Protein AF-A0A8H4PK04-F1 (afdb_monomer)

Organism: NCBI:txid72228

pLDDT: mean 85.7, std 14.87, range [40.44, 98.12]

Structure (mmCIF, N/CA/C/O backbone):
data_AF-A0A8H4PK04-F1
#
_entry.id   AF-A0A8H4PK04-F1
#
loop_
_atom_site.group_PDB
_atom_site.id
_atom_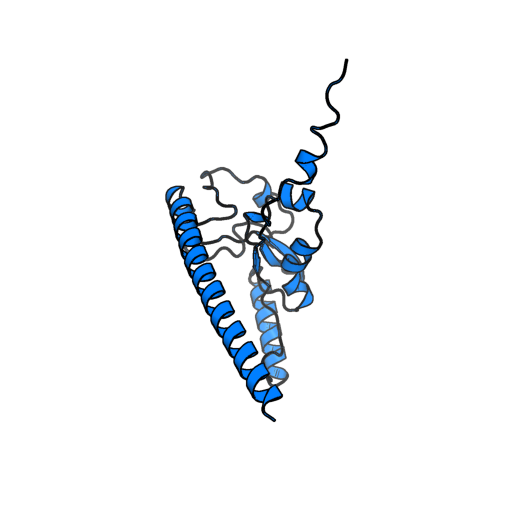site.type_symbol
_atom_site.label_atom_id
_atom_site.label_alt_id
_atom_site.label_comp_id
_atom_site.label_asym_id
_atom_site.label_entity_id
_atom_site.label_seq_id
_atom_site.pdbx_PDB_ins_code
_atom_site.Cartn_x
_atom_site.Cartn_y
_atom_site.Cartn_z
_atom_site.occupancy
_atom_site.B_iso_or_equiv
_atom_site.auth_seq_id
_atom_site.auth_comp_id
_atom_site.auth_asym_id
_atom_site.auth_atom_id
_atom_site.pdbx_PDB_model_num
ATOM 1 N N . MET A 1 1 ? -43.893 35.441 -10.351 1.00 40.44 1 MET A N 1
ATOM 2 C CA . MET A 1 1 ? -42.651 34.765 -10.782 1.00 40.44 1 MET A CA 1
ATOM 3 C C . MET A 1 1 ? -41.818 34.550 -9.532 1.00 40.44 1 MET A C 1
ATOM 5 O O . MET A 1 1 ? -41.325 35.524 -8.994 1.00 40.44 1 MET A O 1
ATOM 9 N N . GLY A 1 2 ? -41.806 33.329 -8.999 1.00 47.75 2 GLY A N 1
ATOM 10 C CA . GLY A 1 2 ? -41.143 32.973 -7.740 1.00 47.75 2 GLY A CA 1
ATOM 11 C C . GLY A 1 2 ? -40.778 31.490 -7.767 1.00 47.75 2 GLY A C 1
ATOM 12 O O . GLY A 1 2 ? -41.569 30.653 -7.345 1.00 47.75 2 GLY A O 1
ATOM 13 N N . ARG A 1 3 ? -39.633 31.213 -8.384 1.00 47.78 3 ARG A N 1
ATOM 14 C CA . ARG A 1 3 ? -38.883 29.957 -8.584 1.00 47.78 3 ARG A CA 1
ATOM 15 C C . ARG A 1 3 ? -37.433 30.447 -8.738 1.00 47.78 3 ARG A C 1
ATOM 17 O O . ARG A 1 3 ? -37.269 31.446 -9.429 1.00 47.78 3 ARG A O 1
ATOM 24 N N . ASP A 1 4 ? -36.366 29.935 -8.141 1.00 50.00 4 ASP A N 1
ATOM 25 C CA . ASP A 1 4 ? -36.059 28.643 -7.526 1.00 50.00 4 ASP A CA 1
ATOM 26 C C . ASP A 1 4 ? -34.832 28.840 -6.601 1.00 50.00 4 ASP A C 1
ATOM 28 O O . ASP A 1 4 ? -33.762 28.302 -6.848 1.00 50.00 4 ASP A O 1
ATOM 32 N N . ASP A 1 5 ? -34.933 29.643 -5.537 1.00 54.12 5 ASP A N 1
ATOM 33 C CA . ASP A 1 5 ? -33.772 29.867 -4.644 1.00 54.12 5 ASP A CA 1
ATOM 34 C C . ASP A 1 5 ? -33.642 28.799 -3.536 1.00 54.12 5 ASP A C 1
ATOM 36 O O . ASP A 1 5 ? -32.757 28.885 -2.690 1.00 54.12 5 ASP A O 1
ATOM 40 N N . ARG A 1 6 ? -34.527 27.789 -3.509 1.00 51.34 6 ARG A N 1
ATOM 41 C CA . ARG A 1 6 ? -34.539 26.729 -2.479 1.00 51.34 6 ARG A CA 1
ATOM 42 C C . ARG A 1 6 ? -33.776 25.459 -2.855 1.00 51.34 6 ARG A C 1
ATOM 44 O O . ARG A 1 6 ? -33.436 24.702 -1.957 1.00 51.34 6 ARG A O 1
ATOM 51 N N . ASP A 1 7 ? -33.454 25.254 -4.130 1.00 51.91 7 ASP A N 1
ATOM 52 C CA . ASP A 1 7 ? -32.790 24.019 -4.574 1.00 51.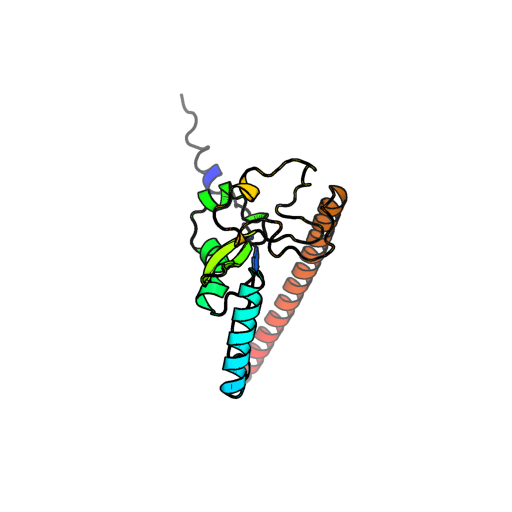91 7 ASP A CA 1
ATOM 53 C C . ASP A 1 7 ? -31.260 24.047 -4.355 1.00 51.91 7 ASP A C 1
ATOM 55 O O . ASP A 1 7 ? -30.610 23.004 -4.376 1.00 51.91 7 ASP A O 1
ATOM 59 N N . GLY A 1 8 ? -30.668 25.223 -4.105 1.00 50.25 8 GLY A N 1
ATOM 60 C CA . GLY A 1 8 ? -29.213 25.387 -3.952 1.00 50.25 8 GLY A CA 1
ATOM 61 C C . GLY A 1 8 ? -28.641 25.031 -2.571 1.00 50.25 8 GLY A C 1
ATOM 62 O O . GLY A 1 8 ? -27.440 24.771 -2.460 1.00 50.25 8 GLY A O 1
ATOM 63 N N . ASP A 1 9 ? -29.472 25.003 -1.526 1.00 50.91 9 ASP A N 1
ATOM 64 C CA . ASP A 1 9 ? -29.036 24.677 -0.157 1.00 50.91 9 ASP A CA 1
ATOM 65 C C . ASP A 1 9 ? -29.120 23.169 0.147 1.00 50.91 9 ASP A C 1
ATOM 67 O O . ASP A 1 9 ? -28.304 22.650 0.913 1.00 50.91 9 ASP A O 1
ATOM 71 N N . ASP A 1 10 ? -30.020 22.437 -0.521 1.00 53.47 10 ASP A N 1
ATOM 72 C CA . ASP A 1 10 ? -30.170 20.983 -0.360 1.00 53.47 10 ASP A CA 1
ATOM 73 C C . ASP A 1 10 ? -29.004 20.191 -0.981 1.00 53.47 10 ASP A C 1
ATOM 75 O O . ASP A 1 10 ? -28.676 19.091 -0.529 1.00 53.47 10 ASP A O 1
ATOM 79 N N . GLU A 1 11 ? -28.328 20.741 -1.995 1.00 56.38 11 GLU A N 1
ATOM 80 C CA . GLU A 1 11 ? -27.188 20.081 -2.642 1.00 56.38 11 GLU A CA 1
ATOM 81 C C . GLU A 1 11 ? -25.909 20.150 -1.788 1.00 56.38 11 GLU A C 1
ATOM 83 O O . GLU A 1 11 ? -25.117 19.205 -1.771 1.00 56.38 11 GLU A O 1
ATOM 88 N N . LYS A 1 12 ? -25.743 21.221 -0.998 1.00 57.47 12 LYS A N 1
ATOM 89 C CA . LYS A 1 12 ? -24.593 21.407 -0.093 1.00 57.47 12 LYS A CA 1
ATOM 90 C C . LYS A 1 12 ? -24.659 20.548 1.170 1.00 57.47 12 LYS A C 1
ATOM 92 O O . LYS A 1 12 ? -23.624 20.332 1.794 1.00 57.47 12 LYS A O 1
ATOM 97 N N . ASN A 1 13 ? -25.843 20.052 1.535 1.00 58.69 13 ASN A N 1
ATOM 98 C CA . ASN A 1 13 ? -26.060 19.235 2.733 1.00 58.69 13 ASN A CA 1
ATOM 99 C C . ASN A 1 13 ? -26.245 17.737 2.424 1.00 58.69 13 ASN A C 1
ATOM 101 O O . ASN A 1 13 ? -26.680 16.958 3.274 1.00 58.69 13 ASN A O 1
ATOM 105 N N . ARG A 1 14 ? -25.919 17.299 1.200 1.00 70.75 14 ARG A N 1
ATOM 106 C CA . ARG A 1 14 ? -25.827 15.868 0.901 1.00 70.75 14 ARG A CA 1
ATOM 107 C C . ARG A 1 14 ? -24.595 15.305 1.592 1.00 70.75 14 ARG A C 1
ATOM 109 O O . ARG A 1 14 ? -23.469 15.666 1.257 1.00 70.75 14 ARG A O 1
ATOM 116 N N . VAL A 1 15 ? -24.824 14.396 2.538 1.00 75.81 15 VAL A N 1
ATOM 117 C CA . VAL A 1 15 ? -23.770 13.594 3.165 1.00 75.81 15 VAL A CA 1
ATOM 118 C C . VAL A 1 15 ? -23.037 12.844 2.054 1.00 75.81 15 VAL A C 1
ATOM 120 O O . VAL A 1 15 ? -23.565 11.891 1.481 1.00 75.81 15 VAL A O 1
ATOM 123 N N . GLN A 1 16 ? -21.841 13.312 1.701 1.00 76.88 16 GLN A N 1
ATOM 124 C CA . GLN A 1 16 ? -21.000 12.615 0.739 1.00 76.88 16 GLN A CA 1
ATOM 125 C C . GLN A 1 16 ? -20.384 11.401 1.434 1.00 76.88 16 GLN A C 1
ATOM 127 O O . GLN A 1 16 ? -19.828 11.550 2.526 1.00 76.88 16 GLN A O 1
ATOM 132 N N . PRO A 1 17 ? -20.475 10.200 0.838 1.00 80.25 17 PRO A N 1
ATOM 133 C CA . PRO A 1 17 ? -19.832 9.035 1.415 1.00 80.25 17 PRO A CA 1
ATOM 134 C C . PRO A 1 17 ? -18.314 9.263 1.483 1.00 80.25 17 PRO A C 1
ATOM 136 O O . PRO A 1 17 ? -17.741 9.860 0.562 1.00 80.25 17 PRO A O 1
ATOM 139 N N . PRO A 1 18 ? -17.644 8.797 2.551 1.00 86.38 18 PRO A N 1
ATOM 140 C CA . PRO A 1 18 ? -16.203 8.942 2.672 1.00 86.38 18 PRO A CA 1
ATOM 141 C C . PRO A 1 18 ? -15.503 8.197 1.533 1.00 86.38 18 PRO A C 1
ATOM 143 O O . PRO A 1 18 ? -15.840 7.056 1.208 1.00 86.38 18 PRO A O 1
ATOM 146 N N . ARG A 1 19 ? -14.502 8.840 0.929 1.00 89.19 19 ARG A N 1
ATOM 147 C CA . ARG A 1 19 ? -13.633 8.201 -0.062 1.00 89.19 19 ARG A CA 1
ATOM 148 C C . ARG A 1 19 ? -12.471 7.531 0.652 1.00 89.19 19 ARG A C 1
ATOM 150 O O . ARG A 1 19 ? -11.741 8.178 1.398 1.00 89.19 19 ARG A O 1
ATOM 157 N N . VAL A 1 20 ? -12.303 6.238 0.404 1.00 91.31 20 VAL A N 1
ATOM 158 C CA . VAL A 1 20 ? -11.194 5.448 0.941 1.00 91.31 20 VAL A CA 1
ATOM 159 C C . VAL A 1 20 ? -10.139 5.294 -0.146 1.00 91.31 20 VAL A C 1
ATOM 161 O O . VAL A 1 20 ? -10.449 4.904 -1.271 1.00 91.31 20 VAL A O 1
ATOM 164 N N . TYR A 1 21 ? -8.890 5.594 0.195 1.00 95.69 21 TYR A N 1
ATOM 165 C CA . TYR A 1 21 ? -7.744 5.427 -0.692 1.00 95.69 21 TYR A CA 1
ATOM 166 C C . TYR A 1 21 ? -6.776 4.406 -0.101 1.00 95.69 21 TYR A C 1
ATOM 168 O O . TYR A 1 21 ? -6.535 4.394 1.106 1.00 95.69 21 TYR A O 1
ATOM 176 N N . LEU A 1 22 ? -6.199 3.560 -0.956 1.00 95.81 22 LEU A N 1
ATOM 177 C CA . LEU A 1 22 ? -5.288 2.500 -0.539 1.00 95.81 22 LEU A CA 1
ATOM 178 C C . LEU A 1 22 ? -3.878 2.765 -1.064 1.00 95.81 22 LEU A C 1
ATOM 180 O O . LEU A 1 22 ? -3.655 2.874 -2.271 1.00 95.81 22 LEU A O 1
ATOM 184 N N . SER A 1 23 ? -2.905 2.789 -0.155 1.00 96.69 23 SER A N 1
ATOM 185 C CA . SER A 1 23 ? -1.487 2.791 -0.509 1.00 96.69 23 SER A CA 1
ATOM 186 C C . SER A 1 23 ? -0.693 1.760 0.277 1.00 96.69 23 SER A C 1
ATOM 188 O O . SER A 1 23 ? -1.138 1.258 1.308 1.00 96.69 23 SER A O 1
ATOM 190 N N . HIS A 1 24 ? 0.496 1.438 -0.226 1.00 96.25 24 HIS A N 1
ATOM 191 C CA . HIS A 1 24 ? 1.495 0.680 0.508 1.00 96.25 24 HIS A CA 1
ATOM 192 C C . HIS A 1 24 ? 2.862 1.379 0.445 1.00 96.25 24 HIS A C 1
ATOM 194 O O . HIS A 1 24 ? 3.189 2.011 -0.570 1.00 96.25 24 HIS A O 1
ATOM 200 N N . PRO A 1 25 ? 3.660 1.284 1.523 1.00 96.06 25 PRO A N 1
ATOM 201 C CA . PRO A 1 25 ? 4.984 1.876 1.559 1.00 96.06 25 PRO A CA 1
ATOM 202 C C . PRO A 1 25 ? 5.968 1.086 0.692 1.00 96.06 25 PRO A C 1
ATOM 204 O O . PRO A 1 25 ? 5.770 -0.094 0.401 1.00 96.06 25 PRO A O 1
ATOM 207 N N . GLY A 1 26 ? 7.064 1.744 0.328 1.00 94.19 26 GLY A N 1
ATOM 208 C CA . GLY A 1 26 ? 8.224 1.075 -0.251 1.00 94.19 26 GLY A CA 1
ATOM 209 C C . GLY A 1 26 ? 8.998 0.287 0.808 1.00 94.19 26 GLY A C 1
ATOM 210 O O . GLY A 1 26 ? 8.866 0.528 2.009 1.00 94.19 26 GLY A O 1
ATOM 211 N N . ILE A 1 27 ? 9.836 -0.646 0.363 1.00 93.81 27 ILE A N 1
ATOM 212 C CA . ILE A 1 27 ? 10.766 -1.376 1.226 1.00 93.81 27 ILE A CA 1
ATOM 213 C C . ILE A 1 27 ? 11.940 -0.453 1.556 1.00 93.81 27 ILE A C 1
ATOM 215 O O . ILE A 1 27 ? 12.678 -0.011 0.665 1.00 93.81 27 ILE A O 1
ATOM 219 N N . VAL A 1 28 ? 12.106 -0.179 2.849 1.00 92.38 28 VAL A N 1
ATOM 220 C CA . VAL A 1 28 ? 13.091 0.766 3.382 1.00 92.38 28 VAL A CA 1
ATOM 221 C C . VAL A 1 28 ? 14.037 0.095 4.368 1.00 92.38 28 VAL A C 1
ATOM 223 O O . VAL A 1 28 ? 13.693 -0.889 5.031 1.00 92.38 28 VAL A O 1
ATOM 226 N N . ALA A 1 29 ? 15.230 0.664 4.486 1.00 89.75 29 ALA A N 1
ATOM 227 C CA . ALA A 1 29 ? 16.122 0.421 5.598 1.00 89.75 29 ALA A CA 1
ATOM 228 C C . ALA A 1 29 ? 15.590 1.162 6.828 1.00 89.75 29 ALA A C 1
ATOM 230 O O . ALA A 1 29 ? 1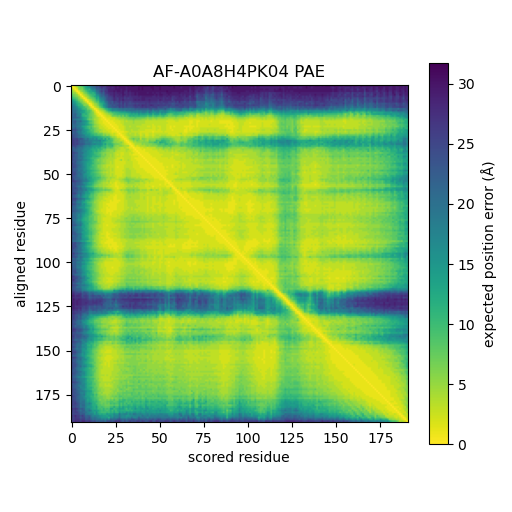5.555 2.390 6.857 1.00 89.75 29 ALA A O 1
ATOM 231 N N . SER A 1 30 ? 15.128 0.418 7.834 1.00 85.62 30 SER A N 1
ATOM 232 C CA . SER A 1 30 ? 14.662 0.978 9.103 1.00 85.62 30 SER A CA 1
ATOM 233 C C . SER A 1 30 ? 15.360 0.307 10.279 1.00 85.62 30 SER A C 1
ATOM 235 O O . SER A 1 30 ? 15.778 -0.848 10.211 1.00 85.62 30 SER A O 1
ATOM 237 N N . THR A 1 31 ? 15.483 1.046 11.375 1.00 81.75 31 THR A N 1
ATOM 238 C CA . THR A 1 31 ? 16.093 0.589 12.629 1.00 81.75 31 THR A CA 1
ATOM 239 C C . THR A 1 31 ? 15.056 0.011 13.595 1.00 81.75 31 THR A C 1
ATOM 2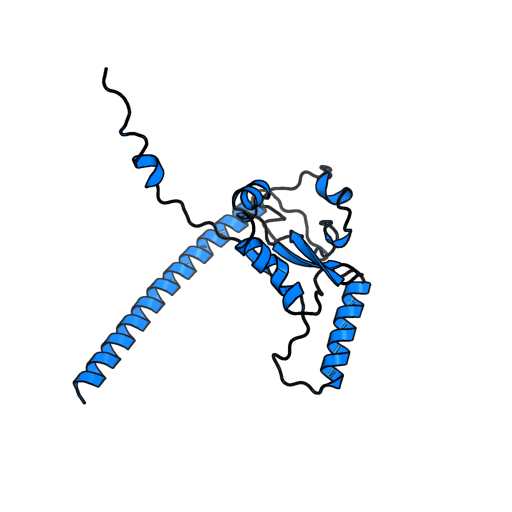41 O O . THR A 1 31 ? 15.255 0.061 14.807 1.00 81.75 31 THR A O 1
ATOM 244 N N . LEU A 1 32 ? 13.942 -0.535 13.077 1.00 80.75 32 LEU A N 1
ATOM 245 C CA . LEU A 1 32 ? 12.849 -1.086 13.894 1.00 80.75 32 LEU A CA 1
ATOM 246 C C . LEU A 1 32 ? 13.356 -2.119 14.913 1.00 80.75 32 LEU A C 1
ATOM 248 O O . LEU A 1 32 ? 12.839 -2.199 16.023 1.00 80.75 32 LEU A O 1
ATOM 252 N N . PHE A 1 33 ? 14.405 -2.859 14.545 1.00 77.19 33 PHE A N 1
ATOM 253 C CA . PHE A 1 33 ? 15.164 -3.697 15.461 1.00 77.19 33 PHE A CA 1
ATOM 254 C C . PHE A 1 33 ? 16.603 -3.189 15.593 1.00 77.19 33 PHE A C 1
ATOM 256 O O . PHE A 1 33 ? 17.216 -2.820 14.585 1.00 77.19 33 PHE A O 1
ATOM 263 N N . PRO A 1 34 ? 17.174 -3.198 16.812 1.00 82.31 34 PRO A N 1
ATOM 264 C CA . PRO A 1 34 ? 18.566 -2.838 17.013 1.00 82.31 34 PRO A CA 1
ATOM 265 C C . PRO A 1 34 ? 19.457 -3.905 16.369 1.00 82.31 34 PRO A C 1
ATOM 267 O O . PRO A 1 34 ? 19.573 -5.026 16.862 1.00 82.31 34 PRO A O 1
ATOM 270 N N . VAL A 1 35 ? 20.088 -3.551 15.253 1.00 87.25 35 VAL A N 1
ATOM 271 C CA . VAL A 1 35 ? 21.053 -4.398 14.547 1.00 87.25 35 VAL A CA 1
ATOM 272 C C . VAL A 1 35 ? 22.445 -3.763 14.601 1.00 87.25 35 VAL A C 1
ATOM 274 O O . VAL A 1 35 ? 22.561 -2.536 14.557 1.00 87.25 35 VAL A O 1
ATOM 277 N N . PRO A 1 36 ? 23.524 -4.562 14.684 1.00 91.19 36 PRO A N 1
ATOM 278 C CA . PRO A 1 36 ? 24.880 -4.067 14.488 1.00 91.19 36 PRO A CA 1
ATOM 279 C C . PRO A 1 36 ? 25.010 -3.230 13.209 1.00 91.19 36 PRO A C 1
ATOM 281 O O . PRO A 1 36 ? 24.458 -3.583 12.165 1.00 91.19 36 PRO A O 1
ATOM 284 N N . TRP A 1 37 ? 25.791 -2.150 13.273 1.00 90.56 37 TRP A N 1
ATOM 285 C CA . TRP A 1 37 ? 25.899 -1.159 12.194 1.00 90.56 37 TRP A CA 1
ATOM 286 C C . TRP A 1 37 ? 26.275 -1.762 10.826 1.00 90.56 37 TRP A C 1
ATOM 288 O O . TRP A 1 37 ? 25.804 -1.293 9.793 1.00 90.56 37 TRP A O 1
ATOM 298 N N . PHE A 1 38 ? 27.086 -2.824 10.800 1.00 92.62 38 PHE A N 1
ATOM 299 C CA . PHE A 1 38 ? 27.513 -3.469 9.556 1.00 92.62 38 PHE A CA 1
ATOM 300 C C . PHE A 1 38 ? 26.388 -4.275 8.888 1.00 92.62 38 PHE A C 1
ATOM 302 O O . PHE A 1 38 ? 26.343 -4.353 7.663 1.00 92.62 38 PHE A O 1
ATOM 309 N N . LEU A 1 39 ? 25.461 -4.847 9.669 1.00 91.00 39 LEU A N 1
ATOM 310 C CA . LEU A 1 39 ? 24.281 -5.528 9.126 1.00 91.00 39 LEU A CA 1
ATOM 311 C C . LEU A 1 39 ? 23.300 -4.524 8.530 1.00 91.00 39 LEU A C 1
ATOM 313 O O . LEU A 1 39 ? 22.693 -4.810 7.504 1.00 91.00 39 LEU A O 1
ATOM 317 N N . PHE A 1 40 ? 23.192 -3.338 9.132 1.00 90.12 40 PHE A N 1
ATOM 318 C CA . PHE A 1 40 ? 22.402 -2.248 8.570 1.00 90.12 40 PHE A CA 1
ATOM 319 C C . PHE A 1 40 ? 22.946 -1.815 7.200 1.00 90.12 40 PHE A C 1
ATOM 321 O O . PHE A 1 40 ? 22.197 -1.756 6.228 1.00 90.12 40 PHE A O 1
ATOM 328 N N . TRP A 1 41 ? 24.266 -1.640 7.087 1.00 90.88 41 TRP A N 1
ATOM 329 C CA . TRP A 1 41 ? 24.931 -1.378 5.805 1.00 90.88 41 TRP A CA 1
ATOM 330 C C . TRP A 1 41 ? 24.729 -2.503 4.784 1.00 90.88 41 TRP A C 1
ATOM 332 O O . TRP A 1 41 ? 24.426 -2.241 3.621 1.00 90.88 41 TRP A O 1
ATOM 342 N N . ALA A 1 42 ? 24.875 -3.764 5.200 1.00 92.62 42 ALA A N 1
ATOM 343 C CA . ALA A 1 42 ? 24.640 -4.908 4.323 1.00 92.62 42 ALA A CA 1
ATOM 344 C C . ALA A 1 42 ? 23.186 -4.956 3.821 1.00 92.62 42 ALA A C 1
ATOM 346 O O . ALA A 1 42 ? 22.948 -5.255 2.651 1.00 92.62 42 ALA A O 1
ATOM 347 N N . TYR A 1 43 ? 22.224 -4.616 4.682 1.00 91.25 43 TYR A N 1
ATOM 348 C CA . TYR A 1 43 ? 20.815 -4.524 4.322 1.00 91.25 43 TYR A CA 1
ATOM 349 C C . TYR A 1 43 ? 20.562 -3.401 3.310 1.00 91.25 43 TYR A C 1
ATOM 351 O O . TYR A 1 43 ? 19.974 -3.662 2.262 1.00 91.25 43 TYR A O 1
ATOM 359 N N . GLU A 1 44 ? 21.077 -2.190 3.539 1.00 91.75 44 GLU A N 1
ATOM 360 C CA . GLU A 1 44 ? 20.976 -1.089 2.569 1.00 91.75 44 GLU A CA 1
ATOM 361 C C . GLU A 1 44 ? 21.559 -1.461 1.200 1.00 91.75 44 GLU A C 1
ATOM 363 O O . GLU A 1 44 ? 20.943 -1.197 0.161 1.00 91.75 44 GLU A O 1
ATOM 368 N N . LEU A 1 45 ? 22.717 -2.129 1.184 1.00 92.94 45 LEU A N 1
ATOM 369 C CA . LEU A 1 45 ? 23.330 -2.631 -0.045 1.00 92.94 45 LEU A CA 1
ATOM 370 C C . LEU A 1 45 ? 22.449 -3.680 -0.737 1.00 92.94 45 LEU A C 1
ATOM 372 O O . LEU A 1 45 ? 22.293 -3.623 -1.957 1.00 92.94 45 LEU A O 1
ATOM 376 N N . ALA A 1 46 ? 21.831 -4.597 0.011 1.00 93.75 46 ALA A N 1
ATOM 377 C CA . ALA A 1 46 ? 20.911 -5.592 -0.540 1.00 93.75 46 ALA A CA 1
ATOM 378 C C . ALA A 1 46 ? 19.662 -4.942 -1.163 1.00 93.75 46 ALA A C 1
ATOM 380 O O . ALA A 1 46 ? 19.239 -5.333 -2.258 1.00 93.75 46 ALA A O 1
ATOM 381 N N . LEU A 1 47 ? 19.102 -3.910 -0.521 1.00 92.62 47 LEU A N 1
ATOM 382 C CA . LEU A 1 47 ? 17.986 -3.139 -1.077 1.00 92.62 47 LEU A CA 1
ATOM 383 C C . LEU A 1 47 ? 18.406 -2.407 -2.362 1.00 92.62 47 LEU A C 1
ATOM 385 O O . LEU A 1 47 ? 17.696 -2.449 -3.371 1.00 92.62 47 LEU A O 1
ATOM 389 N N . ALA A 1 48 ? 19.582 -1.771 -2.359 1.00 92.12 48 ALA A N 1
ATOM 390 C CA . ALA A 1 48 ? 20.117 -1.084 -3.530 1.00 92.12 48 ALA A CA 1
ATOM 391 C C . ALA A 1 48 ? 20.364 -2.047 -4.702 1.00 92.12 48 ALA A C 1
ATOM 393 O O . ALA A 1 48 ? 20.016 -1.725 -5.841 1.00 92.12 48 ALA A O 1
ATOM 394 N N . PHE A 1 49 ? 20.901 -3.235 -4.419 1.00 94.00 49 PHE A N 1
ATOM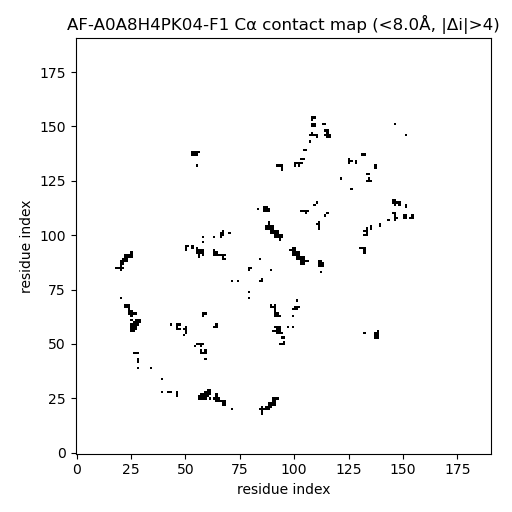 395 C CA . PHE A 1 49 ? 21.129 -4.279 -5.411 1.00 94.00 49 PHE A CA 1
ATOM 396 C C . PHE A 1 49 ? 19.814 -4.801 -6.000 1.00 94.00 49 PHE A C 1
ATOM 398 O O . PHE A 1 49 ? 19.671 -4.874 -7.219 1.00 94.00 49 PHE A O 1
ATOM 405 N N . SER A 1 50 ? 18.812 -5.062 -5.158 1.00 92.81 50 SER A N 1
ATOM 406 C CA . SER A 1 50 ? 17.477 -5.498 -5.593 1.00 92.81 50 SER A CA 1
ATOM 407 C C . SER A 1 50 ? 16.817 -4.484 -6.534 1.00 92.81 50 SER A C 1
ATOM 409 O O . SER A 1 50 ? 16.227 -4.852 -7.553 1.00 92.81 50 SER A O 1
ATOM 411 N N . ARG A 1 51 ? 16.980 -3.187 -6.254 1.00 92.31 51 ARG A N 1
ATOM 412 C CA . ARG A 1 51 ? 16.522 -2.104 -7.136 1.00 92.31 51 ARG A CA 1
ATOM 413 C C . ARG A 1 51 ? 17.274 -2.079 -8.468 1.00 92.31 51 ARG A C 1
ATOM 415 O O . ARG A 1 51 ? 16.662 -1.906 -9.521 1.00 92.31 51 ARG A O 1
ATOM 422 N N . TRP A 1 52 ? 18.590 -2.296 -8.466 1.00 89.62 52 TRP A N 1
ATOM 423 C CA . TRP A 1 52 ? 19.371 -2.402 -9.706 1.00 89.62 52 TRP A CA 1
ATOM 424 C C . TRP A 1 52 ? 18.989 -3.620 -10.549 1.00 89.62 52 TRP A C 1
ATOM 426 O O . TRP A 1 52 ? 18.958 -3.517 -11.776 1.00 89.62 52 TRP A O 1
ATOM 436 N N . LEU A 1 53 ? 18.580 -4.723 -9.924 1.00 90.75 53 LEU A N 1
ATOM 437 C CA . LEU A 1 53 ? 17.997 -5.876 -10.616 1.00 90.75 53 LEU A CA 1
ATOM 438 C C . LEU A 1 53 ? 16.585 -5.619 -11.170 1.00 90.75 53 LEU A C 1
ATOM 440 O O . LEU A 1 53 ? 16.031 -6.475 -11.851 1.00 90.75 53 LEU A O 1
ATOM 444 N N . GLY A 1 54 ? 16.035 -4.418 -10.970 1.00 85.19 54 GLY A N 1
ATOM 445 C CA . GLY A 1 54 ? 14.777 -3.981 -11.573 1.00 85.19 54 GLY A CA 1
ATOM 446 C C . GLY A 1 54 ? 13.579 -4.040 -10.632 1.00 85.19 54 GLY A C 1
ATOM 447 O O . GLY A 1 54 ? 12.458 -3.835 -11.089 1.00 85.19 54 GLY A O 1
ATOM 448 N N . SER A 1 55 ? 13.782 -4.291 -9.334 1.00 90.19 55 SER A N 1
ATOM 449 C CA . SER A 1 55 ? 12.682 -4.215 -8.376 1.00 90.19 55 SER A CA 1
ATOM 450 C C . SER A 1 55 ? 12.265 -2.757 -8.136 1.00 90.19 55 SER A C 1
ATOM 452 O O . SER A 1 55 ? 13.079 -1.974 -7.642 1.00 90.19 55 SER A O 1
ATOM 454 N N . PRO A 1 56 ? 11.007 -2.376 -8.420 1.00 93.00 56 PRO A N 1
ATOM 455 C CA . PRO A 1 56 ? 10.545 -1.004 -8.226 1.00 93.00 56 PRO A CA 1
ATOM 456 C C . PRO A 1 56 ? 10.247 -0.685 -6.756 1.00 93.00 56 PRO A C 1
ATOM 458 O O . PRO A 1 56 ? 10.204 0.479 -6.389 1.00 93.00 56 PRO A O 1
ATOM 461 N N . TRP A 1 57 ? 10.042 -1.690 -5.903 1.00 94.88 57 TRP A N 1
ATOM 462 C CA . TRP A 1 57 ? 9.512 -1.507 -4.544 1.00 94.88 57 TRP A CA 1
ATOM 463 C C . TRP A 1 57 ? 10.572 -1.112 -3.506 1.00 94.88 57 TRP A C 1
ATOM 465 O O . TRP A 1 57 ? 10.234 -0.741 -2.389 1.00 94.88 57 TRP A O 1
ATOM 475 N N . HIS A 1 58 ? 11.858 -1.187 -3.854 1.00 94.38 58 HIS A N 1
ATOM 476 C CA . HIS A 1 58 ? 12.978 -0.976 -2.933 1.00 94.38 58 HIS A CA 1
ATOM 477 C C . HIS A 1 58 ? 13.390 0.500 -2.874 1.00 94.38 58 HIS A C 1
ATOM 479 O O . HIS A 1 58 ? 14.355 0.906 -3.516 1.00 94.38 58 HIS A O 1
ATOM 485 N N . THR A 1 59 ? 12.665 1.322 -2.114 1.00 91.44 59 THR A N 1
ATOM 486 C CA . THR A 1 59 ? 12.893 2.778 -2.033 1.00 91.44 59 THR A CA 1
ATOM 487 C C . THR A 1 59 ? 14.081 3.177 -1.159 1.00 91.44 59 THR A C 1
ATOM 489 O O . THR A 1 59 ? 14.545 4.305 -1.275 1.00 91.44 59 THR A O 1
ATOM 492 N N . VAL A 1 60 ? 14.610 2.249 -0.351 1.00 86.31 60 VAL A N 1
ATOM 493 C CA . VAL A 1 60 ? 15.783 2.400 0.535 1.00 86.31 60 VAL A CA 1
ATOM 494 C C . VAL A 1 60 ? 15.533 3.287 1.754 1.00 86.31 60 VAL A C 1
ATOM 496 O O . VAL A 1 60 ? 15.837 2.852 2.856 1.00 86.31 60 VAL A O 1
ATOM 499 N N . ASP A 1 61 ? 14.943 4.470 1.609 1.00 89.81 61 ASP A N 1
ATOM 500 C CA . ASP A 1 61 ? 14.728 5.404 2.720 1.00 89.81 61 ASP A CA 1
ATOM 501 C C . ASP A 1 61 ? 13.241 5.673 3.008 1.00 89.81 61 ASP A C 1
ATOM 503 O O . ASP A 1 61 ? 12.379 5.532 2.135 1.00 89.81 61 ASP A O 1
ATOM 507 N N . GLY A 1 62 ? 12.944 6.069 4.251 1.00 91.62 62 GLY A N 1
ATOM 508 C CA . GLY A 1 62 ? 11.580 6.320 4.730 1.00 91.62 62 GLY A CA 1
ATOM 509 C C . GLY A 1 62 ? 10.852 7.450 3.997 1.00 91.62 62 GLY A C 1
ATOM 510 O O . GLY A 1 62 ? 9.643 7.357 3.799 1.00 91.62 62 GLY A O 1
ATOM 511 N N . TYR A 1 63 ? 11.572 8.479 3.540 1.00 92.75 63 TYR A N 1
ATOM 512 C CA . TYR A 1 63 ? 10.977 9.606 2.820 1.00 92.75 63 TYR A CA 1
ATOM 513 C C . TYR A 1 63 ? 10.458 9.154 1.451 1.00 92.75 63 TYR A C 1
ATOM 515 O O . TYR A 1 63 ? 9.284 9.336 1.126 1.00 92.75 63 TYR A O 1
ATOM 523 N N . SER A 1 64 ? 11.296 8.452 0.688 1.00 93.69 64 SER A N 1
ATOM 524 C CA . SER A 1 64 ? 10.912 7.820 -0.574 1.00 93.69 64 SER A CA 1
ATOM 525 C C . SER A 1 64 ? 9.844 6.739 -0.370 1.00 93.69 64 SER A C 1
ATOM 527 O O . SER A 1 64 ? 8.925 6.613 -1.179 1.00 93.69 64 SER A O 1
ATOM 529 N N . GLY A 1 65 ? 9.932 5.980 0.727 1.00 94.31 65 GLY A N 1
ATOM 530 C CA . GLY A 1 65 ? 8.982 4.926 1.088 1.00 94.31 65 GLY A CA 1
ATOM 531 C C . GLY A 1 65 ? 7.577 5.434 1.415 1.00 94.31 65 GLY A C 1
ATOM 532 O O . GLY A 1 65 ? 6.610 4.709 1.183 1.00 94.31 65 GLY A O 1
ATOM 533 N N . ALA A 1 66 ? 7.437 6.682 1.865 1.00 96.38 66 ALA A N 1
ATOM 534 C CA . ALA A 1 66 ? 6.153 7.311 2.178 1.00 96.38 66 ALA A CA 1
ATOM 535 C C . ALA A 1 66 ? 5.490 8.018 0.980 1.00 96.38 66 ALA A C 1
ATOM 537 O O . ALA A 1 66 ? 4.363 8.496 1.101 1.00 96.38 66 ALA A O 1
ATOM 538 N N . LYS A 1 67 ? 6.155 8.081 -0.182 1.00 96.31 67 LYS A N 1
ATOM 539 C CA . LYS A 1 67 ? 5.733 8.919 -1.314 1.00 96.31 67 LYS A CA 1
ATOM 540 C C . LYS A 1 67 ? 4.284 8.704 -1.767 1.00 96.31 67 LYS A C 1
ATOM 542 O O . LYS A 1 67 ? 3.597 9.689 -2.002 1.00 96.31 67 LYS A O 1
ATOM 547 N N . ALA A 1 68 ? 3.807 7.464 -1.885 1.00 96.75 68 ALA A N 1
ATOM 548 C CA . ALA A 1 68 ? 2.431 7.193 -2.313 1.00 96.75 68 ALA A CA 1
ATOM 549 C C . ALA A 1 68 ? 1.384 7.652 -1.290 1.00 96.75 68 ALA A C 1
ATOM 551 O O . ALA A 1 68 ? 0.369 8.221 -1.679 1.00 96.75 68 ALA A O 1
ATOM 552 N N . ALA A 1 69 ? 1.643 7.450 0.004 1.00 97.00 69 ALA A N 1
ATOM 553 C CA . ALA A 1 69 ? 0.753 7.916 1.064 1.00 97.00 69 ALA A CA 1
ATOM 554 C C . ALA A 1 69 ? 0.710 9.451 1.118 1.00 97.00 69 ALA A C 1
ATOM 556 O O . ALA A 1 69 ? -0.363 10.038 1.198 1.00 97.00 69 ALA A O 1
ATOM 557 N N . VAL A 1 70 ? 1.876 10.098 1.010 1.00 97.12 70 VAL A N 1
ATOM 558 C CA . VAL A 1 70 ? 1.989 11.565 0.973 1.00 97.12 70 VAL A CA 1
ATOM 559 C C . VAL A 1 70 ? 1.299 12.141 -0.261 1.00 97.12 70 VAL A C 1
ATOM 561 O O . VAL A 1 70 ? 0.595 13.135 -0.150 1.00 97.12 70 VAL A O 1
ATOM 564 N N . TRP A 1 71 ? 1.461 11.507 -1.423 1.00 96.88 71 TRP A N 1
ATOM 565 C CA . TRP A 1 71 ? 0.779 11.916 -2.647 1.00 96.88 71 TRP A CA 1
ATOM 566 C C . TRP A 1 71 ? -0.742 11.843 -2.497 1.00 96.88 71 TRP A C 1
ATOM 568 O O . TRP A 1 71 ? -1.407 12.848 -2.697 1.00 96.88 71 TRP A O 1
ATOM 578 N N . LEU A 1 72 ? -1.289 10.717 -2.025 1.00 96.81 72 LEU A N 1
ATOM 579 C CA . LEU A 1 72 ? -2.734 10.591 -1.783 1.00 96.81 72 LEU A CA 1
ATOM 580 C C . LEU A 1 72 ? -3.282 11.629 -0.794 1.00 96.81 72 LEU A C 1
ATOM 582 O O . LEU A 1 72 ? -4.449 11.991 -0.885 1.00 96.81 72 LEU A O 1
ATOM 586 N N . ALA A 1 73 ? -2.467 12.074 0.164 1.00 96.31 73 ALA A N 1
ATOM 587 C CA . ALA A 1 73 ? -2.879 13.044 1.173 1.00 96.31 73 ALA A CA 1
ATOM 588 C C . ALA A 1 73 ? -2.797 14.506 0.703 1.00 96.31 73 ALA A C 1
ATOM 590 O O . ALA A 1 73 ? -3.504 15.350 1.250 1.00 96.31 73 ALA A O 1
ATOM 591 N N . LEU A 1 74 ? -1.906 14.822 -0.243 1.00 97.00 74 LEU A N 1
ATOM 592 C CA . LEU A 1 74 ? -1.602 16.201 -0.647 1.00 97.00 74 LEU A CA 1
ATOM 593 C C . LEU A 1 74 ? -2.096 16.562 -2.049 1.00 97.00 74 LEU A C 1
ATOM 595 O O . LEU A 1 74 ? -2.195 17.749 -2.358 1.00 97.00 74 LEU A O 1
ATOM 599 N N . GLU A 1 75 ? -2.353 15.575 -2.902 1.00 96.69 75 GLU A N 1
ATOM 600 C CA . GLU A 1 75 ? -2.773 15.825 -4.276 1.00 96.69 75 GLU A CA 1
ATOM 601 C C . GLU A 1 75 ? -4.193 16.427 -4.317 1.00 96.69 75 GLU A C 1
ATOM 603 O O . GLU A 1 75 ? -5.064 16.009 -3.545 1.00 96.69 75 GLU A O 1
ATOM 608 N N . PRO A 1 76 ? -4.456 17.397 -5.211 1.00 96.12 76 PRO A N 1
ATOM 609 C CA . PRO A 1 76 ? -5.796 17.918 -5.440 1.00 96.12 76 PRO A CA 1
ATOM 610 C C . PRO A 1 76 ? -6.825 16.822 -5.768 1.00 96.12 76 PRO A C 1
ATOM 612 O O . PRO A 1 76 ? -6.539 15.847 -6.466 1.00 96.12 76 PRO A O 1
ATOM 615 N N . GLN A 1 77 ? -8.047 16.985 -5.255 1.00 92.88 77 GLN A N 1
ATOM 616 C CA . GLN A 1 77 ? -9.107 15.977 -5.376 1.00 92.88 77 GLN A CA 1
ATOM 617 C C . GLN A 1 77 ? -9.523 15.723 -6.835 1.00 92.88 77 GLN A C 1
ATOM 619 O O . GLN A 1 77 ? -9.848 14.590 -7.175 1.00 92.88 77 GLN A O 1
ATOM 624 N N . ASP A 1 78 ? -9.468 16.739 -7.698 1.00 94.75 78 ASP A N 1
ATOM 625 C CA . ASP A 1 78 ? -9.703 16.627 -9.143 1.00 94.75 78 ASP A CA 1
ATOM 626 C C . ASP A 1 78 ? -8.676 15.708 -9.816 1.00 94.75 78 ASP A C 1
ATOM 628 O O . ASP A 1 78 ? -9.059 14.773 -10.514 1.00 94.75 78 ASP A O 1
ATOM 632 N N . ALA A 1 79 ? -7.387 15.873 -9.512 1.00 93.06 79 ALA A N 1
ATOM 633 C CA . ALA A 1 79 ? -6.340 14.989 -10.023 1.00 93.06 79 ALA A CA 1
ATOM 634 C C . ALA A 1 79 ? -6.501 13.537 -9.524 1.00 93.06 79 ALA A C 1
ATOM 636 O O . ALA A 1 79 ? -6.273 12.580 -10.272 1.00 93.06 79 ALA A O 1
ATOM 637 N N . LEU A 1 80 ? -6.934 13.348 -8.271 1.00 94.00 80 LEU A N 1
ATOM 638 C CA . LEU A 1 80 ? -7.244 12.020 -7.727 1.00 94.00 80 LEU A CA 1
ATOM 639 C C . LEU A 1 80 ? -8.476 11.387 -8.387 1.00 94.00 80 LEU A C 1
ATOM 641 O O . LEU A 1 80 ? -8.509 10.168 -8.586 1.00 94.00 80 LEU A O 1
ATOM 645 N N . ASP A 1 81 ? -9.487 12.189 -8.714 1.00 92.50 81 ASP A N 1
ATOM 646 C CA . ASP A 1 81 ? -10.706 11.737 -9.381 1.00 92.50 81 ASP A CA 1
ATOM 647 C C . ASP A 1 81 ? -10.452 11.363 -10.842 1.00 92.50 81 ASP A C 1
ATOM 649 O O . ASP A 1 81 ? -10.882 10.283 -11.264 1.00 92.50 81 ASP A O 1
ATOM 653 N N . ASP A 1 82 ? -9.667 12.166 -11.562 1.00 91.81 82 ASP A N 1
ATOM 654 C CA . ASP A 1 82 ? -9.209 11.883 -12.926 1.00 91.81 82 ASP A CA 1
ATOM 655 C C . ASP A 1 82 ? -8.420 10.568 -12.980 1.00 91.81 82 ASP A C 1
ATOM 657 O O . ASP A 1 82 ? -8.660 9.708 -13.831 1.00 91.81 82 ASP A O 1
ATOM 661 N N . ALA A 1 83 ? -7.538 10.349 -12.000 1.00 88.00 83 ALA A N 1
ATOM 662 C CA . ALA A 1 83 ? -6.781 9.108 -11.858 1.00 88.00 83 ALA A CA 1
ATOM 663 C C . ALA A 1 83 ? -7.603 7.934 -11.287 1.00 88.00 83 ALA A C 1
ATOM 665 O O . ALA A 1 83 ? -7.069 6.830 -11.135 1.00 88.00 83 ALA A O 1
ATOM 666 N N . ARG A 1 84 ? -8.875 8.159 -10.920 1.00 91.94 84 ARG A N 1
ATOM 667 C CA . ARG A 1 84 ? -9.755 7.208 -10.213 1.00 91.94 84 ARG A CA 1
ATOM 668 C C . ARG A 1 84 ? -9.062 6.561 -9.011 1.00 91.94 84 ARG A C 1
ATOM 670 O O . ARG A 1 84 ? -9.220 5.367 -8.750 1.00 91.94 84 ARG A O 1
ATOM 677 N N . ALA A 1 85 ? -8.305 7.358 -8.259 1.00 92.62 85 ALA A N 1
ATOM 678 C CA . ALA A 1 85 ? -7.354 6.886 -7.259 1.00 92.62 85 ALA A CA 1
ATOM 679 C C . ALA A 1 85 ? -7.985 6.017 -6.157 1.00 92.62 85 ALA A C 1
ATOM 681 O O . ALA A 1 85 ? -7.308 5.145 -5.621 1.00 92.62 85 ALA A O 1
ATOM 682 N N . HIS A 1 86 ? -9.277 6.196 -5.865 1.00 92.94 86 HIS A N 1
ATOM 683 C CA . HIS A 1 86 ? -10.045 5.403 -4.895 1.00 92.94 86 HIS A CA 1
ATOM 684 C C . HIS A 1 86 ? -10.249 3.930 -5.302 1.00 92.94 86 HIS A C 1
ATOM 686 O O . HIS A 1 86 ? -10.622 3.109 -4.471 1.00 92.94 86 HIS A O 1
ATOM 692 N N . ARG A 1 87 ? -10.019 3.570 -6.573 1.00 93.38 87 ARG A N 1
ATOM 693 C CA . ARG A 1 87 ? -10.111 2.182 -7.069 1.00 93.38 87 ARG A CA 1
ATOM 694 C C . ARG A 1 87 ? -8.764 1.512 -7.278 1.00 93.38 87 ARG A C 1
ATOM 696 O O . ARG A 1 87 ? -8.710 0.381 -7.755 1.00 93.38 87 ARG A O 1
ATOM 703 N N . VAL A 1 88 ? -7.681 2.208 -6.963 1.00 94.19 88 VAL A N 1
ATOM 704 C CA . VAL A 1 88 ? -6.329 1.779 -7.291 1.00 94.19 88 VAL A CA 1
ATOM 705 C C . VAL A 1 88 ? -5.535 1.618 -6.010 1.00 94.19 88 VAL A C 1
ATOM 707 O O . VAL A 1 88 ? -5.567 2.472 -5.125 1.00 94.19 88 VAL A O 1
ATOM 710 N N . LYS A 1 89 ? -4.775 0.526 -5.921 1.00 95.31 89 LYS A N 1
ATOM 711 C CA . LYS A 1 89 ? -3.747 0.385 -4.893 1.00 95.31 89 LYS A CA 1
ATOM 712 C C . LYS A 1 89 ? -2.484 1.100 -5.355 1.00 95.31 89 LYS A C 1
ATOM 714 O O . LYS A 1 89 ? -1.844 0.681 -6.320 1.00 95.31 89 LYS A O 1
ATOM 719 N N . TRP A 1 90 ? -2.094 2.146 -4.641 1.00 95.88 90 TRP A N 1
ATOM 720 C CA . TRP A 1 90 ? -0.889 2.912 -4.948 1.00 95.88 90 TRP A CA 1
ATOM 721 C C . TRP A 1 90 ? 0.320 2.402 -4.164 1.00 95.88 90 TRP A C 1
ATOM 723 O O . TRP A 1 90 ? 0.206 1.908 -3.043 1.00 95.88 90 TRP A O 1
ATOM 733 N N . GLY A 1 91 ? 1.499 2.486 -4.764 1.00 96.25 91 GLY A N 1
ATOM 734 C CA . GLY A 1 91 ? 2.753 2.036 -4.179 1.00 96.25 91 GLY A CA 1
ATOM 735 C C . GLY A 1 91 ? 3.841 3.073 -4.306 1.00 96.25 91 GLY A C 1
ATOM 736 O O . GLY A 1 91 ? 4.008 3.681 -5.367 1.00 96.25 91 GLY A O 1
ATOM 737 N N . SER A 1 92 ? 4.605 3.253 -3.232 1.00 96.75 92 SER A N 1
ATOM 738 C CA . SER A 1 92 ? 5.862 3.987 -3.312 1.00 96.75 92 SER A CA 1
ATOM 739 C C . SER A 1 92 ? 6.883 3.120 -4.038 1.00 96.75 92 SER A C 1
ATOM 741 O O . SER A 1 92 ? 7.195 2.007 -3.616 1.00 96.75 92 SER A O 1
ATOM 743 N N . SER A 1 93 ? 7.400 3.633 -5.146 1.00 94.81 93 SER A N 1
ATOM 744 C CA . SER A 1 93 ? 8.365 2.937 -5.993 1.00 94.81 93 SER A CA 1
ATOM 745 C C . SER A 1 93 ? 9.598 3.796 -6.237 1.00 94.81 93 SER A C 1
ATOM 747 O O . SER A 1 93 ? 9.574 5.002 -5.997 1.00 94.81 93 SER A O 1
ATOM 749 N N . SER A 1 94 ? 10.694 3.194 -6.690 1.00 94.00 94 SER A N 1
ATOM 750 C CA . SER A 1 94 ? 11.940 3.891 -6.994 1.00 94.00 94 SER A CA 1
ATOM 751 C C . SER A 1 94 ? 12.618 3.308 -8.227 1.00 94.00 94 SER A C 1
ATOM 753 O O . SER A 1 94 ? 12.657 2.091 -8.415 1.00 94.00 94 SER A O 1
ATOM 755 N N . ASP A 1 95 ? 13.155 4.177 -9.081 1.00 91.56 95 ASP A N 1
ATOM 756 C CA . ASP A 1 95 ? 13.892 3.765 -10.272 1.00 91.56 95 ASP A CA 1
ATOM 757 C C . ASP A 1 95 ? 15.351 3.359 -9.957 1.00 91.56 95 ASP A C 1
ATOM 759 O O . ASP A 1 95 ? 15.876 3.484 -8.843 1.00 91.56 95 ASP A O 1
ATOM 763 N N . ARG A 1 96 ? 16.083 2.887 -10.973 1.00 88.44 96 ARG A N 1
ATOM 764 C CA . ARG A 1 96 ? 17.510 2.539 -10.829 1.00 88.44 96 ARG A CA 1
ATOM 765 C C . ARG A 1 96 ? 18.400 3.723 -10.414 1.00 88.44 96 ARG A C 1
ATOM 767 O O . ARG A 1 96 ? 19.489 3.490 -9.879 1.00 88.44 96 ARG A O 1
ATOM 774 N N . HIS A 1 97 ? 17.924 4.956 -10.563 1.00 88.19 97 HIS A N 1
ATOM 775 C CA . HIS A 1 97 ? 18.592 6.200 -10.178 1.00 88.19 97 HIS A CA 1
ATOM 776 C C . HIS A 1 97 ? 18.121 6.762 -8.824 1.00 88.19 97 HIS A C 1
ATOM 778 O O . HIS A 1 97 ? 18.512 7.873 -8.475 1.00 88.19 97 HIS A O 1
ATOM 784 N N . ARG A 1 98 ? 17.347 5.994 -8.040 1.00 87.19 98 ARG A N 1
ATOM 785 C CA . ARG A 1 98 ? 16.762 6.398 -6.746 1.00 87.19 98 ARG A CA 1
ATOM 786 C C . ARG A 1 98 ? 15.730 7.529 -6.840 1.00 87.19 98 ARG A C 1
ATOM 788 O O . ARG A 1 98 ? 15.435 8.180 -5.842 1.00 87.19 98 ARG A O 1
ATOM 795 N N . ARG A 1 99 ? 15.137 7.765 -8.008 1.00 91.38 99 ARG A N 1
ATOM 796 C CA . ARG A 1 99 ? 13.999 8.681 -8.135 1.00 91.38 99 ARG A CA 1
ATOM 797 C C . ARG A 1 99 ? 12.750 7.963 -7.655 1.00 91.38 99 ARG A C 1
ATOM 799 O O . ARG A 1 99 ? 12.402 6.912 -8.184 1.00 91.38 99 ARG A O 1
ATOM 806 N N . ALA A 1 100 ? 12.100 8.516 -6.638 1.00 93.06 100 ALA A N 1
ATOM 807 C CA . ALA A 1 100 ? 10.868 7.956 -6.105 1.00 93.06 100 ALA A CA 1
ATOM 808 C C . ALA A 1 100 ? 9.673 8.302 -7.008 1.00 93.06 100 ALA A C 1
ATOM 810 O O . ALA A 1 100 ? 9.555 9.437 -7.479 1.00 93.06 100 ALA A O 1
ATOM 811 N N . HIS A 1 101 ? 8.747 7.366 -7.186 1.00 94.25 101 HIS A N 1
ATOM 812 C CA . HIS A 1 101 ? 7.533 7.505 -7.988 1.00 94.25 101 HIS A CA 1
ATOM 813 C C . HIS A 1 101 ? 6.325 6.893 -7.271 1.00 94.25 101 HIS A C 1
ATOM 815 O O . HIS A 1 101 ? 6.473 6.005 -6.430 1.00 94.25 101 HIS A O 1
ATOM 821 N N . VAL A 1 102 ? 5.129 7.353 -7.633 1.00 94.44 102 VAL A N 1
ATOM 822 C CA . VAL A 1 102 ? 3.863 6.752 -7.204 1.00 94.44 102 VAL A CA 1
ATOM 823 C C . VAL A 1 102 ? 3.383 5.845 -8.325 1.00 94.44 102 VAL A C 1
ATOM 825 O O . VAL A 1 102 ? 3.270 6.283 -9.467 1.00 94.44 102 VAL A O 1
ATOM 828 N N . LYS A 1 103 ? 3.173 4.566 -8.018 1.00 93.25 103 LYS A N 1
ATOM 829 C CA . LYS A 1 103 ? 2.906 3.532 -9.020 1.00 93.25 103 LYS A CA 1
ATOM 830 C C . LYS A 1 103 ? 1.631 2.767 -8.685 1.00 93.25 103 LYS A C 1
ATOM 832 O O . LYS A 1 103 ? 1.422 2.394 -7.531 1.00 93.25 103 LYS A O 1
ATOM 837 N N . LYS A 1 104 ? 0.803 2.488 -9.696 1.00 93.06 104 LYS A N 1
ATOM 838 C CA . LYS A 1 104 ? -0.332 1.564 -9.561 1.00 93.06 104 LYS A CA 1
ATOM 839 C C . LYS A 1 104 ? 0.179 0.161 -9.235 1.00 93.06 104 LYS A C 1
ATOM 841 O O . LYS A 1 104 ? 1.263 -0.231 -9.663 1.00 93.06 104 LYS A O 1
ATOM 846 N N . THR A 1 105 ? -0.588 -0.595 -8.467 1.00 92.44 105 THR A N 1
ATOM 847 C CA . THR A 1 105 ? -0.235 -1.954 -8.049 1.00 92.44 105 THR A CA 1
ATOM 848 C C . THR A 1 105 ? -1.431 -2.859 -8.231 1.00 92.44 105 THR A C 1
ATOM 850 O O . THR A 1 105 ? -2.535 -2.517 -7.818 1.00 92.44 105 THR A O 1
ATOM 853 N N . GLU A 1 106 ? -1.198 -4.019 -8.828 1.00 91.62 106 GLU A N 1
ATOM 854 C CA . GLU A 1 106 ? -2.235 -5.019 -9.011 1.00 91.62 106 GLU A CA 1
ATOM 855 C C . GLU A 1 106 ? -2.640 -5.645 -7.674 1.00 91.62 106 GLU A C 1
ATOM 857 O O . GLU A 1 106 ? -1.802 -5.949 -6.816 1.00 91.62 106 GLU A O 1
ATOM 862 N N . VAL A 1 107 ? -3.941 -5.849 -7.515 1.00 92.44 107 VAL A N 1
ATOM 863 C CA . VAL A 1 107 ? -4.543 -6.571 -6.400 1.00 92.44 107 VAL A CA 1
ATOM 864 C C . VAL A 1 107 ? -5.177 -7.846 -6.947 1.00 92.44 107 VAL A C 1
ATOM 866 O O . VAL A 1 107 ? -5.941 -7.818 -7.907 1.00 92.44 107 VAL A O 1
ATOM 869 N N . GLU A 1 108 ? -4.844 -8.981 -6.341 1.00 90.69 108 GLU A N 1
ATOM 870 C CA . GLU A 1 108 ? -5.371 -10.289 -6.735 1.00 90.69 108 GLU A CA 1
ATOM 871 C C . GLU A 1 108 ? -6.903 -10.318 -6.591 1.00 90.69 108 GLU A C 1
ATOM 873 O O . GLU A 1 108 ? -7.435 -9.897 -5.567 1.00 90.69 108 GLU A O 1
ATOM 878 N N . GLY A 1 109 ? -7.613 -10.751 -7.638 1.00 90.00 109 GLY A N 1
ATOM 879 C CA . GLY A 1 109 ? -9.083 -10.733 -7.692 1.00 90.00 109 GLY A CA 1
ATOM 880 C C . GLY A 1 109 ? -9.723 -9.372 -8.014 1.00 90.00 109 GLY A C 1
ATOM 881 O O . GLY A 1 109 ? -10.904 -9.328 -8.327 1.00 90.00 109 GLY A O 1
ATOM 882 N N . TRP A 1 110 ? -8.958 -8.275 -8.010 1.00 93.06 110 TRP A N 1
ATOM 883 C CA . TRP A 1 110 ? -9.441 -6.921 -8.342 1.00 93.06 110 TRP A CA 1
ATOM 884 C C . TRP A 1 110 ? -8.799 -6.335 -9.612 1.00 93.06 110 TRP A C 1
ATOM 886 O O . TRP A 1 110 ? -9.392 -5.511 -10.312 1.00 93.06 110 TRP A O 1
ATOM 896 N N . GLY A 1 111 ? -7.569 -6.748 -9.922 1.00 91.50 111 GLY A N 1
ATOM 897 C CA . GLY A 1 111 ? -6.748 -6.163 -10.977 1.00 91.50 111 GLY A CA 1
ATOM 898 C C . GLY A 1 111 ? -6.149 -4.817 -10.560 1.00 91.50 111 GLY A C 1
ATOM 899 O O . GLY A 1 111 ? -5.745 -4.625 -9.413 1.00 91.50 111 GLY A O 1
ATOM 900 N N . TRP A 1 112 ? -6.062 -3.877 -11.504 1.00 90.25 112 TRP A N 1
ATOM 901 C CA . TRP A 1 112 ? -5.445 -2.561 -11.277 1.00 90.25 112 TRP A CA 1
ATOM 902 C C . TRP A 1 112 ? -6.436 -1.495 -10.799 1.00 90.25 112 TRP A C 1
ATOM 904 O O . TRP A 1 112 ? -6.069 -0.645 -9.993 1.00 90.25 112 TRP A O 1
ATOM 914 N N . GLU A 1 113 ? -7.676 -1.533 -11.300 1.00 90.81 113 GLU A N 1
ATOM 915 C CA . GLU A 1 113 ? -8.685 -0.477 -11.088 1.00 90.81 113 GLU A CA 1
ATOM 916 C C . GLU A 1 113 ? -10.117 -1.013 -10.875 1.00 90.81 113 GLU A C 1
ATOM 918 O O . GLU A 1 113 ? -11.089 -0.257 -11.003 1.00 90.81 113 GLU A O 1
ATOM 923 N N . GLY A 1 114 ? -10.274 -2.321 -10.640 1.00 88.06 114 GLY A N 1
ATOM 924 C CA . GLY A 1 114 ? -11.592 -2.964 -10.572 1.00 88.06 114 GLY A CA 1
ATOM 925 C C . GLY A 1 114 ? -12.284 -3.026 -11.928 1.00 88.06 114 GLY A C 1
ATOM 926 O O . GLY A 1 114 ? -13.478 -2.747 -12.045 1.00 88.06 114 GLY A O 1
ATOM 927 N N . ARG A 1 115 ? -11.511 -3.291 -12.983 1.00 88.50 115 ARG A N 1
ATOM 928 C CA . ARG A 1 115 ? -12.000 -3.491 -14.349 1.00 88.50 115 ARG A CA 1
ATOM 929 C C . ARG A 1 115 ? -11.242 -4.645 -14.985 1.00 88.50 115 ARG A C 1
ATOM 931 O O . ARG A 1 115 ? -10.033 -4.774 -14.790 1.00 88.50 115 ARG A O 1
ATOM 938 N N . VAL A 1 116 ? -11.959 -5.437 -15.775 1.00 86.62 116 VAL A N 1
ATOM 939 C CA . VAL A 1 116 ? -11.358 -6.452 -16.642 1.00 86.62 116 VAL A CA 1
ATOM 940 C C . VAL A 1 116 ? -10.493 -5.742 -17.678 1.00 86.62 116 VAL A C 1
ATOM 942 O O . VAL A 1 116 ? -10.956 -4.816 -18.348 1.00 86.62 116 VAL A O 1
ATOM 945 N N . GLN A 1 117 ? -9.234 -6.159 -17.798 1.00 72.75 117 GLN A N 1
ATOM 946 C CA . GLN A 1 117 ? -8.357 -5.671 -18.858 1.00 72.75 117 GLN A CA 1
ATOM 947 C C . GLN A 1 117 ? -8.758 -6.345 -20.169 1.00 72.75 117 GLN A C 1
ATOM 949 O O . GLN A 1 117 ? -8.845 -7.570 -20.248 1.00 72.75 117 GLN A O 1
ATOM 954 N N . VAL A 1 118 ? -9.020 -5.552 -21.206 1.00 63.31 118 VAL A N 1
ATOM 955 C CA . VAL A 1 118 ? -9.296 -6.096 -22.536 1.00 63.31 118 VAL A CA 1
ATOM 956 C C . VAL A 1 118 ? -7.973 -6.581 -23.123 1.00 63.31 118 VAL A C 1
ATOM 958 O O . VAL A 1 118 ? -7.048 -5.794 -23.308 1.00 63.31 118 VAL A O 1
ATOM 961 N N . VAL A 1 119 ? -7.869 -7.878 -23.414 1.00 50.31 119 VAL A N 1
ATOM 962 C CA . VAL A 1 119 ? -6.673 -8.474 -24.026 1.00 50.31 119 VAL A CA 1
ATOM 963 C C . VAL A 1 119 ? -6.368 -7.754 -25.343 1.00 50.31 119 VAL A C 1
ATOM 965 O O . VAL A 1 119 ? -7.176 -7.774 -26.268 1.00 50.31 119 VAL A O 1
ATOM 968 N N . GLY A 1 120 ? -5.206 -7.104 -25.425 1.00 47.19 120 GLY A N 1
ATOM 969 C CA . GLY A 1 120 ? -4.774 -6.360 -26.613 1.00 47.19 120 GLY A CA 1
ATOM 970 C C . GLY A 1 120 ? -5.121 -4.870 -26.613 1.00 47.19 120 GLY A C 1
ATOM 971 O O . GLY A 1 120 ? -4.602 -4.154 -27.468 1.00 47.19 120 GLY A O 1
ATOM 972 N N . ALA A 1 121 ? -5.893 -4.376 -25.639 1.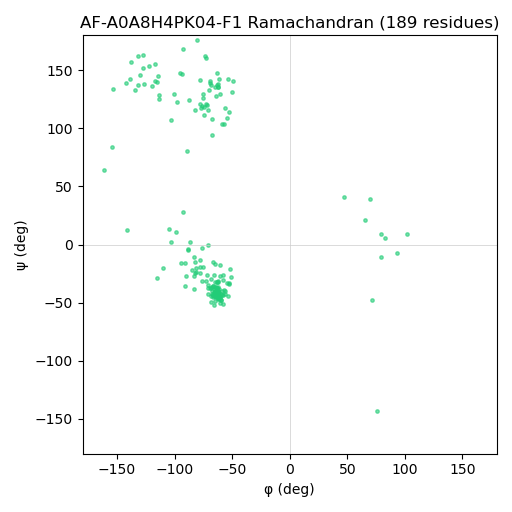00 49.50 121 ALA A N 1
ATOM 973 C CA . ALA A 1 121 ? -5.820 -2.967 -25.285 1.00 49.50 121 ALA A CA 1
ATOM 974 C C . ALA A 1 121 ? -4.437 -2.756 -24.660 1.00 49.50 121 ALA A C 1
ATOM 976 O O . ALA A 1 121 ? -4.220 -3.036 -23.483 1.00 49.50 121 ALA A O 1
ATOM 977 N N . HIS A 1 122 ? -3.462 -2.347 -25.477 1.00 46.25 122 HIS A N 1
ATOM 978 C CA . HIS A 1 122 ? -2.361 -1.571 -24.928 1.00 46.25 122 HIS A CA 1
ATOM 979 C C . HIS A 1 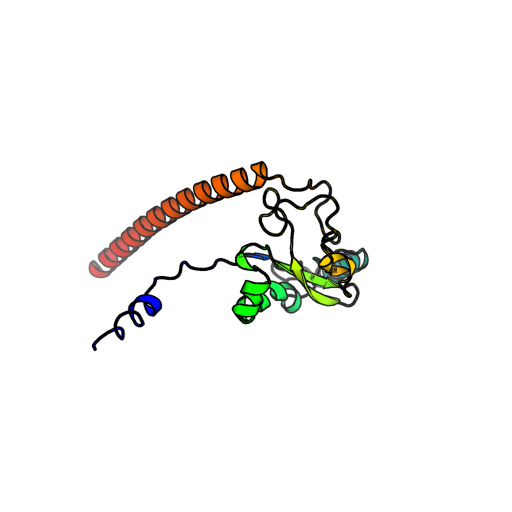122 ? -3.050 -0.403 -24.235 1.00 46.25 122 HIS A C 1
ATOM 981 O O . HIS A 1 122 ? -3.668 0.421 -24.903 1.00 46.25 122 HIS A O 1
ATOM 987 N N . ASP A 1 123 ? -3.045 -0.374 -22.905 1.00 50.53 123 ASP A N 1
ATOM 988 C CA . ASP A 1 123 ? -3.264 0.896 -22.239 1.00 50.53 123 ASP A CA 1
ATOM 989 C C . ASP A 1 123 ? -2.132 1.781 -22.755 1.00 50.53 123 ASP A C 1
ATOM 991 O O . ASP A 1 123 ? -0.973 1.576 -22.391 1.00 50.53 123 ASP A O 1
ATOM 995 N N . ASP A 1 124 ? -2.451 2.690 -23.678 1.00 45.34 124 ASP A N 1
ATOM 996 C CA . ASP A 1 124 ? -1.486 3.572 -24.345 1.00 45.34 124 ASP A CA 1
ATOM 997 C C . ASP A 1 124 ? -0.597 4.316 -23.318 1.00 45.34 124 ASP A C 1
ATOM 999 O O . ASP A 1 124 ? 0.532 4.702 -23.610 1.00 45.34 124 ASP A O 1
ATOM 1003 N N . ASP A 1 125 ? -1.061 4.429 -22.070 1.00 48.41 125 ASP A N 1
ATOM 1004 C CA . ASP A 1 125 ? -0.357 5.004 -20.919 1.00 48.41 125 ASP A CA 1
ATOM 1005 C C . ASP A 1 125 ? 0.859 4.185 -20.415 1.00 48.41 125 ASP A C 1
ATOM 1007 O O . ASP A 1 125 ? 1.826 4.742 -19.876 1.00 48.41 125 ASP A O 1
ATOM 1011 N N . ASP A 1 126 ? 0.852 2.857 -20.572 1.00 53.16 126 ASP A N 1
ATOM 1012 C CA . ASP A 1 126 ? 1.884 1.979 -20.002 1.00 53.16 126 ASP A CA 1
ATOM 1013 C C . ASP A 1 126 ? 3.147 1.888 -20.858 1.00 53.16 126 ASP A C 1
ATOM 1015 O O . ASP A 1 126 ? 4.258 1.843 -20.321 1.00 53.16 126 ASP A O 1
ATOM 1019 N N . ASP A 1 127 ? 3.007 1.859 -22.185 1.00 46.66 127 ASP A N 1
ATOM 1020 C CA . ASP A 1 127 ? 4.158 1.693 -23.080 1.00 46.66 127 ASP A CA 1
ATOM 1021 C C . ASP A 1 127 ? 4.905 3.024 -23.311 1.00 46.66 127 ASP A C 1
ATOM 1023 O O . ASP A 1 127 ? 6.118 3.038 -23.546 1.00 46.66 127 ASP A O 1
ATOM 1027 N N . ILE A 1 128 ? 4.204 4.153 -23.123 1.00 50.09 128 ILE A N 1
ATOM 1028 C CA . ILE A 1 128 ? 4.703 5.524 -23.335 1.00 50.09 128 ILE A CA 1
ATOM 1029 C C . ILE A 1 128 ? 5.323 6.133 -22.067 1.00 50.09 128 ILE A C 1
ATOM 1031 O O . ILE A 1 128 ? 6.077 7.105 -22.153 1.00 50.09 128 ILE A O 1
ATOM 1035 N N . SER A 1 129 ? 5.073 5.556 -20.886 1.00 60.19 129 SER A N 1
ATOM 1036 C CA . SER A 1 129 ? 5.616 6.063 -19.622 1.00 60.19 129 SER A CA 1
ATOM 1037 C C . SER A 1 129 ? 7.149 6.233 -19.698 1.00 60.19 129 SER A C 1
ATOM 1039 O O . SER A 1 129 ? 7.874 5.233 -19.772 1.00 60.19 129 SER A O 1
ATOM 1041 N N . PRO A 1 130 ? 7.691 7.472 -19.621 1.00 62.03 130 PRO A N 1
ATOM 1042 C CA . PRO A 1 130 ? 9.129 7.732 -19.788 1.00 62.03 130 PRO A CA 1
ATOM 1043 C C . PRO A 1 130 ? 9.971 7.091 -18.677 1.00 62.03 130 PRO A C 1
ATOM 1045 O O . PRO A 1 130 ? 11.183 6.918 -18.807 1.00 62.03 130 PRO A O 1
ATOM 1048 N N . HIS A 1 131 ? 9.324 6.705 -17.577 1.00 79.06 131 HIS A N 1
ATOM 1049 C CA . HIS A 1 131 ? 9.929 5.975 -16.480 1.00 79.06 131 HIS A CA 1
ATOM 1050 C C . HIS A 1 131 ? 9.525 4.497 -16.544 1.00 79.06 131 HIS A C 1
ATOM 1052 O O . HIS A 1 131 ? 8.416 4.131 -16.165 1.00 79.06 131 HIS A O 1
ATOM 1058 N N . GLN A 1 132 ? 10.462 3.622 -16.927 1.00 80.19 132 GLN A N 1
ATOM 1059 C CA . GLN A 1 132 ? 10.270 2.160 -16.989 1.00 80.19 132 GLN A CA 1
ATOM 1060 C C . GLN A 1 132 ? 9.703 1.550 -15.688 1.00 80.19 132 GLN A C 1
ATOM 1062 O O . GLN A 1 132 ? 9.015 0.527 -15.714 1.00 80.19 132 GLN A O 1
ATOM 1067 N N . VAL A 1 133 ? 9.983 2.184 -14.545 1.00 84.44 133 VAL A N 1
ATOM 1068 C CA . VAL A 1 133 ? 9.474 1.786 -13.225 1.00 84.44 133 VAL A CA 1
ATOM 1069 C C . VAL A 1 133 ? 7.943 1.831 -13.152 1.00 84.44 133 VAL A C 1
ATOM 1071 O O . VAL A 1 133 ? 7.361 1.059 -12.397 1.00 84.44 133 VAL A O 1
ATOM 1074 N N . LEU A 1 134 ? 7.282 2.677 -13.952 1.00 86.50 134 LEU A N 1
ATOM 1075 C CA . LEU A 1 134 ? 5.833 2.887 -13.908 1.00 86.50 134 LEU A CA 1
ATOM 1076 C C . LEU A 1 134 ? 5.033 1.834 -14.678 1.00 86.50 134 LEU A C 1
ATOM 1078 O O . LEU A 1 134 ? 3.931 1.519 -14.239 1.00 86.50 134 LEU A O 1
ATOM 1082 N N . ARG A 1 135 ? 5.632 1.177 -15.680 1.00 86.50 135 ARG A N 1
ATOM 1083 C CA . ARG A 1 135 ? 4.996 0.121 -16.493 1.00 86.50 135 ARG A CA 1
ATOM 1084 C C . ARG A 1 135 ? 4.333 -0.962 -15.644 1.00 86.50 135 ARG A C 1
ATOM 1086 O O . ARG A 1 135 ? 5.008 -1.517 -14.770 1.00 86.50 135 ARG A O 1
ATOM 1093 N N . LYS A 1 136 ? 3.081 -1.343 -15.909 1.00 85.00 136 LYS A N 1
ATOM 1094 C CA . LYS A 1 136 ? 2.366 -2.413 -15.175 1.00 85.00 136 LYS A CA 1
ATOM 1095 C C . LYS A 1 136 ? 3.125 -3.739 -15.107 1.00 85.00 136 LYS A C 1
ATOM 1097 O O . LYS A 1 136 ? 3.080 -4.417 -14.086 1.00 85.00 136 LYS A O 1
ATOM 1102 N N . SER A 1 137 ? 3.892 -4.088 -16.141 1.00 81.94 137 SER A N 1
ATOM 1103 C CA . SER A 1 137 ? 4.735 -5.293 -16.140 1.00 81.94 137 SER A CA 1
ATOM 1104 C C . SER A 1 137 ? 5.840 -5.259 -15.072 1.00 81.94 137 SER A C 1
ATOM 1106 O O . SER A 1 137 ? 6.236 -6.297 -14.543 1.00 81.94 137 SER A O 1
ATOM 1108 N N . THR A 1 138 ? 6.362 -4.074 -14.745 1.00 84.56 138 THR A N 1
ATOM 1109 C CA . THR A 1 138 ? 7.466 -3.906 -13.794 1.00 84.56 138 THR A CA 1
ATOM 1110 C C . THR A 1 138 ? 6.955 -4.053 -12.365 1.00 84.56 138 THR A C 1
ATOM 1112 O O . THR A 1 138 ? 6.165 -3.238 -11.894 1.00 84.56 138 THR A O 1
ATOM 1115 N N . GLY A 1 139 ? 7.445 -5.067 -11.646 1.00 83.56 139 GLY A N 1
ATOM 1116 C CA . GLY A 1 139 ? 7.065 -5.330 -10.254 1.00 83.56 139 GLY A CA 1
ATOM 1117 C C . GLY A 1 139 ? 5.760 -6.107 -10.076 1.00 83.56 139 GLY A C 1
ATOM 1118 O O . GLY A 1 139 ? 5.347 -6.289 -8.930 1.00 83.56 139 GLY A O 1
ATOM 1119 N N . ARG A 1 140 ? 5.138 -6.581 -11.167 1.00 87.69 140 ARG A N 1
ATOM 1120 C CA . ARG A 1 140 ? 3.984 -7.490 -11.116 1.00 87.69 140 ARG A CA 1
ATOM 1121 C C . ARG A 1 140 ? 4.392 -8.815 -10.465 1.00 87.69 140 ARG A C 1
ATOM 1123 O O . ARG A 1 140 ? 5.467 -9.347 -10.750 1.00 87.69 140 ARG A O 1
ATOM 1130 N N . LYS A 1 141 ? 3.546 -9.346 -9.577 1.00 84.94 141 LYS A N 1
ATOM 1131 C CA . LYS A 1 141 ? 3.773 -10.647 -8.929 1.00 84.94 141 LYS A CA 1
ATOM 1132 C C . LYS A 1 141 ? 3.803 -11.743 -10.000 1.00 84.94 141 LYS A C 1
ATOM 1134 O O . LYS A 1 141 ? 2.977 -11.765 -10.910 1.00 84.94 141 LYS A O 1
ATOM 1139 N N . HIS A 1 142 ? 4.773 -12.648 -9.898 1.00 84.31 142 HIS A N 1
ATOM 1140 C CA . HIS A 1 142 ? 4.919 -13.742 -10.854 1.00 84.31 142 HIS A CA 1
ATOM 1141 C C . HIS A 1 142 ? 3.714 -14.691 -10.785 1.00 84.31 142 HIS A C 1
ATOM 1143 O O . HIS A 1 142 ? 3.299 -15.082 -9.694 1.00 84.31 142 HIS A O 1
ATOM 1149 N N . GLY A 1 143 ? 3.192 -15.090 -11.948 1.00 82.50 143 GLY A N 1
ATOM 1150 C CA . GLY A 1 143 ? 2.089 -16.050 -12.059 1.00 82.50 143 GLY A CA 1
ATOM 1151 C C . GLY A 1 143 ? 0.695 -15.475 -11.798 1.00 82.50 143 GLY A C 1
ATOM 1152 O O . GLY A 1 143 ? -0.251 -16.249 -11.702 1.00 82.50 143 GLY A O 1
ATOM 1153 N N . VAL A 1 144 ? 0.551 -14.150 -11.681 1.00 82.12 144 VAL A N 1
ATOM 1154 C CA . VAL A 1 144 ? -0.776 -13.525 -11.615 1.00 82.12 144 VAL A CA 1
ATOM 1155 C C . VAL A 1 144 ? -1.460 -13.623 -12.976 1.00 82.12 144 VAL A C 1
ATOM 1157 O O . VAL A 1 144 ? -0.853 -13.336 -14.008 1.00 82.12 144 VAL A O 1
ATOM 1160 N N . VAL A 1 145 ? -2.721 -14.047 -12.949 1.00 84.69 145 VAL A N 1
ATOM 1161 C CA . VAL A 1 145 ? -3.611 -14.120 -14.109 1.00 84.69 145 VAL A CA 1
ATOM 1162 C C . VAL A 1 145 ? -4.456 -12.852 -14.151 1.00 84.69 145 VAL A C 1
ATOM 1164 O O . VAL A 1 145 ? -4.776 -12.281 -13.107 1.00 84.69 145 VAL A O 1
ATOM 1167 N N . ASP A 1 146 ? -4.800 -12.402 -15.354 1.00 86.75 146 ASP A N 1
ATOM 1168 C CA . ASP A 1 146 ? -5.674 -11.247 -15.517 1.00 86.75 146 ASP A CA 1
ATOM 1169 C C . ASP A 1 146 ? -7.060 -11.516 -14.918 1.00 86.75 146 ASP A C 1
ATOM 1171 O O . ASP A 1 146 ? -7.624 -12.603 -15.050 1.00 86.75 146 ASP A O 1
ATOM 1175 N N . VAL A 1 147 ? -7.587 -10.501 -14.237 1.00 90.81 147 VAL A N 1
ATOM 1176 C CA . VAL A 1 147 ? -8.848 -10.576 -13.500 1.00 90.81 147 VAL A CA 1
ATOM 1177 C C . VAL A 1 147 ? -10.048 -10.719 -14.443 1.00 90.81 147 VAL A C 1
ATOM 1179 O O . VAL A 1 147 ? -10.143 -10.019 -15.455 1.00 90.81 147 VAL A O 1
ATOM 1182 N N . THR A 1 148 ? -10.986 -11.596 -14.091 1.00 92.00 148 THR A N 1
ATOM 1183 C CA . THR A 1 148 ? -12.277 -11.758 -14.781 1.00 92.00 148 THR A CA 1
ATOM 1184 C C . THR A 1 148 ? -13.378 -10.909 -14.141 1.00 92.00 148 THR A C 1
ATOM 1186 O O . THR A 1 148 ? -13.212 -10.358 -13.051 1.00 92.00 148 THR A O 1
ATOM 1189 N N . ALA A 1 149 ? -14.526 -10.782 -14.812 1.00 92.56 149 ALA A N 1
ATOM 1190 C CA . ALA A 1 149 ? -15.663 -10.048 -14.254 1.00 92.56 149 ALA A CA 1
ATOM 1191 C C . ALA A 1 149 ? -16.198 -10.747 -12.995 1.00 92.56 149 ALA A C 1
ATOM 1193 O O . ALA A 1 149 ? -16.531 -10.095 -12.008 1.00 92.56 149 ALA A O 1
ATOM 1194 N N . GLU A 1 150 ? -16.212 -12.079 -13.010 1.00 93.25 150 GLU A N 1
ATOM 1195 C CA . GLU A 1 150 ? -16.612 -12.912 -11.886 1.00 93.25 150 GLU A CA 1
ATOM 1196 C C . GLU A 1 150 ? -15.659 -12.756 -10.697 1.00 93.25 150 GLU A C 1
ATOM 1198 O O . GLU A 1 150 ? -16.105 -12.783 -9.553 1.00 93.25 150 GLU A O 1
ATOM 1203 N N . ASP A 1 151 ? -14.354 -12.596 -10.937 1.00 94.00 151 ASP A N 1
ATOM 1204 C CA . ASP A 1 151 ? -13.380 -12.361 -9.863 1.00 94.00 151 ASP A CA 1
ATOM 1205 C C . ASP A 1 151 ? -13.648 -11.039 -9.140 1.00 94.00 151 ASP A C 1
ATOM 1207 O O . ASP A 1 151 ? -13.631 -11.012 -7.910 1.00 94.00 151 ASP A O 1
ATOM 1211 N N . ILE A 1 152 ? -13.960 -9.977 -9.893 1.00 94.19 152 ILE A N 1
ATOM 1212 C CA . ILE A 1 152 ? -14.277 -8.656 -9.333 1.00 94.19 152 ILE A CA 1
ATOM 1213 C C . ILE A 1 152 ? -15.529 -8.739 -8.458 1.00 94.19 152 ILE A C 1
ATOM 1215 O O . ILE A 1 152 ? -15.515 -8.245 -7.334 1.00 94.19 152 ILE A O 1
ATOM 1219 N N . VAL A 1 153 ? -16.584 -9.410 -8.932 1.00 95.75 153 VAL A N 1
ATOM 1220 C CA . VAL A 1 153 ? -17.813 -9.603 -8.143 1.00 95.75 153 VAL A CA 1
ATOM 1221 C C . VAL A 1 153 ? -17.510 -10.350 -6.844 1.00 95.75 153 VAL A C 1
ATOM 1223 O O . VAL A 1 153 ? -17.890 -9.890 -5.771 1.00 95.75 153 VAL A O 1
ATOM 1226 N N . ARG A 1 154 ? -16.754 -11.456 -6.906 1.00 96.12 154 ARG A N 1
ATOM 1227 C CA . ARG A 1 154 ? -16.367 -12.203 -5.696 1.00 96.12 154 ARG A CA 1
ATOM 1228 C C . ARG A 1 154 ? -15.515 -11.366 -4.742 1.00 96.12 154 ARG A C 1
ATOM 1230 O O . ARG A 1 154 ? -15.649 -11.505 -3.529 1.00 96.12 154 ARG A O 1
ATOM 1237 N N . PHE A 1 155 ? -14.638 -10.513 -5.269 1.00 95.56 155 PHE A N 1
ATOM 1238 C CA . PHE A 1 155 ? -13.832 -9.595 -4.467 1.00 95.56 155 PHE A CA 1
ATOM 1239 C C . PHE A 1 155 ? -14.712 -8.583 -3.721 1.00 95.56 155 PHE A C 1
ATOM 1241 O O . PHE A 1 155 ? -14.512 -8.362 -2.527 1.00 95.56 155 PHE A O 1
ATOM 1248 N N . GLU A 1 156 ? -15.708 -8.001 -4.393 1.00 95.12 156 GLU A N 1
ATOM 1249 C CA . GLU A 1 156 ? -16.651 -7.054 -3.787 1.00 95.12 156 GLU A CA 1
ATOM 1250 C C . GLU A 1 156 ? -17.552 -7.726 -2.740 1.00 95.12 156 GLU A C 1
ATOM 1252 O O . GLU A 1 156 ? -17.723 -7.188 -1.644 1.00 95.12 156 GLU A O 1
ATOM 1257 N N . GLU A 1 157 ? -18.074 -8.923 -3.025 1.00 97.38 157 GLU A N 1
ATOM 1258 C CA . GLU A 1 157 ? -18.874 -9.711 -2.077 1.00 97.38 157 GLU A CA 1
ATOM 1259 C C . GLU A 1 157 ? -18.080 -10.060 -0.813 1.00 97.38 157 GLU A C 1
ATOM 1261 O O . GLU A 1 157 ? -18.571 -9.882 0.308 1.00 97.38 157 GLU A O 1
ATOM 1266 N N . LEU A 1 158 ? -16.832 -10.511 -0.984 1.00 97.12 158 LEU A N 1
ATOM 1267 C CA . LEU A 1 158 ? -15.930 -10.794 0.127 1.00 97.12 158 LEU A CA 1
ATOM 1268 C C . LEU A 1 158 ? -15.626 -9.522 0.923 1.00 97.12 158 LEU A C 1
ATOM 1270 O O . LEU A 1 158 ? -15.707 -9.537 2.148 1.00 97.12 158 LEU A O 1
ATOM 1274 N N . GLY A 1 159 ? -15.329 -8.413 0.242 1.00 94.50 159 GLY A N 1
ATOM 1275 C CA . GLY A 1 159 ? -15.084 -7.121 0.879 1.00 94.50 159 GLY A CA 1
ATOM 1276 C C . GLY A 1 159 ? -16.272 -6.649 1.718 1.00 94.50 159 GLY A C 1
ATOM 1277 O O . GLY A 1 159 ? -16.090 -6.220 2.856 1.00 94.50 159 GLY A O 1
ATOM 1278 N N . ALA A 1 160 ? -17.494 -6.795 1.201 1.00 95.75 160 ALA A N 1
ATOM 1279 C CA . ALA A 1 160 ? -18.716 -6.456 1.923 1.00 95.75 160 ALA A CA 1
ATOM 1280 C C . ALA A 1 160 ? -18.959 -7.366 3.140 1.00 95.75 160 ALA A C 1
ATOM 1282 O O . ALA A 1 160 ? -19.464 -6.903 4.163 1.00 95.75 160 ALA A O 1
ATOM 1283 N N . ALA A 1 161 ? -18.614 -8.654 3.057 1.00 97.81 161 ALA A N 1
ATOM 1284 C CA . ALA A 1 161 ? -18.664 -9.559 4.204 1.00 97.81 161 ALA A CA 1
ATOM 1285 C C . ALA A 1 161 ? -17.639 -9.160 5.274 1.00 97.81 161 ALA A C 1
ATOM 1287 O O . ALA A 1 161 ? -18.025 -8.903 6.410 1.00 97.81 161 ALA A O 1
ATOM 1288 N N . CYS A 1 162 ? -16.371 -8.983 4.890 1.00 96.75 162 CYS A N 1
ATOM 1289 C CA . CYS A 1 162 ? -15.315 -8.548 5.802 1.00 96.75 162 CYS A CA 1
ATOM 1290 C C . CYS A 1 162 ? -15.639 -7.207 6.469 1.00 96.75 162 CYS A C 1
ATOM 1292 O O . CYS A 1 162 ? -15.361 -7.031 7.649 1.00 96.75 162 CYS A O 1
ATOM 1294 N N . TRP A 1 163 ? -16.236 -6.262 5.738 1.00 94.81 163 TRP A N 1
ATOM 1295 C CA . TRP A 1 163 ? -16.637 -4.979 6.313 1.00 94.81 163 TRP A CA 1
ATOM 1296 C C . TRP A 1 163 ? -17.707 -5.137 7.396 1.00 94.81 163 TRP A C 1
ATOM 1298 O O . TRP A 1 163 ? -17.609 -4.505 8.444 1.00 94.81 163 TRP A O 1
ATOM 1308 N N . ARG A 1 164 ? -18.708 -6.000 7.174 1.00 97.38 164 ARG A N 1
ATOM 1309 C CA . ARG A 1 164 ? -19.735 -6.291 8.187 1.00 97.38 164 ARG A CA 1
ATOM 1310 C C . ARG A 1 164 ? -19.125 -6.902 9.444 1.00 97.38 164 ARG A C 1
ATOM 1312 O O . ARG A 1 164 ? -19.445 -6.445 10.534 1.00 97.38 164 ARG A O 1
ATOM 1319 N N . ASP A 1 165 ? -18.211 -7.854 9.285 1.00 98.00 165 ASP A N 1
ATOM 1320 C CA . ASP A 1 165 ? -17.534 -8.490 10.419 1.00 98.00 165 ASP A CA 1
ATOM 1321 C C . ASP A 1 165 ? -16.663 -7.477 11.190 1.00 98.00 165 ASP A C 1
ATOM 1323 O O . ASP A 1 165 ? -16.648 -7.459 12.419 1.00 98.00 165 ASP A O 1
ATOM 1327 N N . MET A 1 166 ? -15.967 -6.578 10.482 1.00 96.94 166 MET A N 1
ATOM 1328 C CA . MET A 1 166 ? -15.191 -5.495 11.101 1.00 96.94 166 MET A CA 1
ATOM 1329 C C . MET A 1 166 ? -16.077 -4.507 11.867 1.00 96.94 166 MET A C 1
ATOM 1331 O O . MET A 1 166 ? -15.676 -4.023 12.925 1.00 96.94 166 MET A O 1
ATOM 1335 N N . GLU A 1 167 ? -17.273 -4.219 11.358 1.00 97.12 167 GLU A N 1
ATOM 1336 C CA . GLU A 1 167 ? -18.235 -3.333 12.011 1.00 97.12 167 GLU A CA 1
ATOM 1337 C C . GLU A 1 167 ? -18.843 -3.972 13.269 1.00 97.12 167 GLU A C 1
ATOM 1339 O O . GLU A 1 167 ? -18.995 -3.307 14.294 1.00 97.12 167 GLU A O 1
ATOM 1344 N N . GLU A 1 168 ? -19.105 -5.280 13.239 1.00 98.12 168 GLU A N 1
ATOM 1345 C CA . GLU A 1 168 ? -19.509 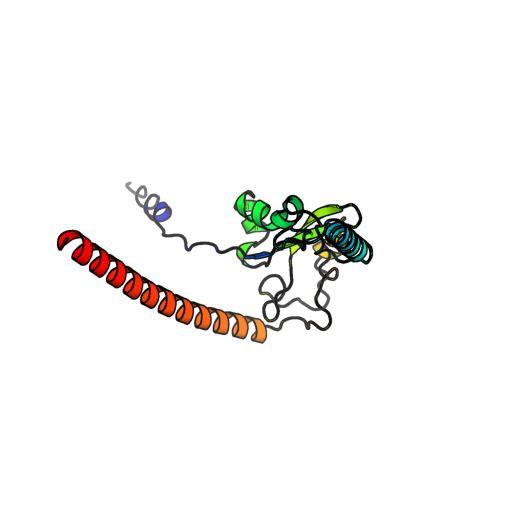-6.045 14.424 1.00 98.12 168 GLU A CA 1
ATOM 1346 C C . GLU A 1 168 ? -18.412 -6.041 15.499 1.00 98.12 168 GLU A C 1
ATOM 1348 O O . GLU A 1 168 ? -18.681 -5.807 16.684 1.00 98.12 168 GLU A O 1
ATOM 1353 N N . LEU A 1 169 ? -17.154 -6.238 15.090 1.00 98.12 169 LEU A N 1
ATOM 1354 C CA . LEU A 1 169 ? -16.009 -6.133 15.993 1.00 98.12 169 LEU A CA 1
ATOM 1355 C C . LEU A 1 169 ? -15.867 -4.720 16.567 1.00 98.12 169 LEU A C 1
ATOM 1357 O O . LEU A 1 169 ? -15.599 -4.593 17.761 1.00 98.12 169 LEU A O 1
ATOM 1361 N N . ARG A 1 170 ? -16.066 -3.668 15.759 1.00 97.38 170 ARG A N 1
ATOM 1362 C CA . ARG A 1 170 ? -16.030 -2.270 16.221 1.00 97.38 170 ARG A CA 1
ATOM 1363 C C . ARG A 1 170 ? -17.057 -2.035 17.326 1.00 97.38 170 ARG A C 1
ATOM 1365 O O . ARG A 1 170 ? -16.679 -1.564 18.394 1.00 97.38 170 ARG A O 1
ATOM 1372 N N . ALA A 1 171 ? -18.311 -2.424 17.098 1.00 97.94 171 ALA A N 1
ATOM 1373 C CA . ALA A 1 171 ? -19.382 -2.274 18.081 1.00 97.94 171 ALA A CA 1
ATOM 1374 C C . ALA A 1 171 ? -19.094 -3.063 19.371 1.00 97.94 171 ALA A C 1
ATOM 1376 O O . ALA A 1 171 ? -19.260 -2.550 20.474 1.00 97.94 171 ALA A O 1
ATOM 1377 N N . THR A 1 172 ? -18.580 -4.290 19.241 1.00 98.00 172 THR A N 1
ATOM 1378 C CA . THR A 1 172 ? -18.197 -5.115 20.397 1.00 98.00 172 THR A CA 1
ATOM 1379 C C . THR A 1 172 ? -17.082 -4.458 21.218 1.00 98.00 172 THR A C 1
ATOM 1381 O O . THR A 1 172 ? -17.103 -4.504 22.447 1.00 98.00 172 THR A O 1
ATOM 1384 N N . TRP A 1 173 ? -16.096 -3.847 20.558 1.00 97.62 173 TRP A N 1
ATOM 1385 C CA . TRP A 1 173 ? -15.009 -3.140 21.237 1.00 97.62 173 TRP A CA 1
ATOM 1386 C C . TRP A 1 173 ? -15.472 -1.855 21.918 1.00 97.62 173 TRP A C 1
ATOM 1388 O O . TRP A 1 173 ? -15.001 -1.579 23.019 1.00 97.62 173 TRP A O 1
ATOM 1398 N N . GLU A 1 174 ? -16.393 -1.106 21.313 1.00 97.94 174 GLU A N 1
ATOM 1399 C CA . GLU A 1 174 ? -17.001 0.074 21.942 1.00 97.94 174 GLU A CA 1
ATOM 1400 C C . GLU A 1 174 ? -17.723 -0.301 23.236 1.00 97.94 174 GLU A C 1
ATOM 1402 O O . GLU A 1 174 ? -17.415 0.257 24.286 1.00 97.94 174 GLU A O 1
ATOM 1407 N N . ASP A 1 175 ? -18.542 -1.354 23.209 1.00 97.88 175 ASP A N 1
ATOM 1408 C CA . ASP A 1 175 ? -19.202 -1.885 24.405 1.00 97.88 175 ASP A CA 1
ATOM 1409 C C . ASP A 1 175 ? -18.210 -2.272 25.516 1.00 97.88 175 ASP A C 1
ATOM 1411 O O . ASP A 1 175 ? -18.475 -2.077 26.705 1.00 97.88 175 ASP A O 1
ATOM 1415 N N . ILE A 1 176 ? -17.072 -2.876 25.155 1.00 97.56 176 ILE A N 1
ATOM 1416 C CA . ILE A 1 176 ? -16.036 -3.267 26.122 1.00 97.56 176 ILE A CA 1
ATOM 1417 C C . ILE A 1 176 ? -15.364 -2.031 26.724 1.00 97.56 176 ILE A C 1
ATOM 1419 O O . ILE A 1 176 ? -15.131 -2.002 27.935 1.00 97.56 176 ILE A O 1
ATOM 1423 N N . LEU A 1 177 ? -15.030 -1.037 25.899 1.00 96.88 177 LEU A N 1
ATOM 1424 C CA . LEU A 1 177 ? -14.380 0.193 26.346 1.00 96.88 177 LEU A CA 1
ATOM 1425 C C . LEU A 1 177 ? -15.298 0.995 27.271 1.00 96.88 177 LEU A C 1
ATOM 1427 O O . LEU A 1 177 ? -14.856 1.380 28.353 1.00 96.88 177 LEU A O 1
ATOM 1431 N N . ASP A 1 178 ? -16.576 1.134 26.922 1.00 96.88 178 ASP A N 1
ATOM 1432 C CA . ASP A 1 178 ? -17.567 1.845 27.735 1.00 96.88 178 ASP A CA 1
ATOM 1433 C C . ASP A 1 178 ? -17.726 1.210 29.125 1.00 96.88 178 ASP A C 1
ATOM 1435 O O . ASP A 1 178 ? -17.730 1.910 30.141 1.00 96.88 178 ASP A O 1
ATOM 1439 N N . ARG A 1 179 ? -17.772 -0.130 29.199 1.00 95.94 179 ARG A N 1
ATOM 1440 C CA . ARG A 1 179 ? -17.807 -0.865 30.479 1.00 95.94 179 ARG A CA 1
ATOM 1441 C C . ARG A 1 179 ? -16.539 -0.644 31.307 1.00 95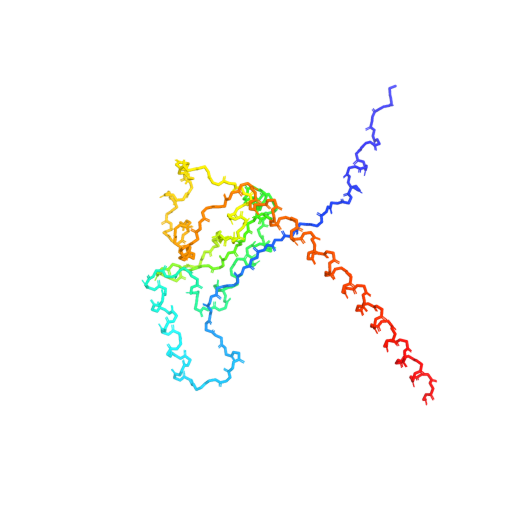.94 179 ARG A C 1
ATOM 1443 O O . ARG A 1 179 ? -16.602 -0.449 32.516 1.00 95.94 179 ARG A O 1
ATOM 1450 N N . GLN A 1 180 ? -15.366 -0.657 30.673 1.00 95.81 180 GLN A N 1
ATOM 1451 C CA . GLN A 1 180 ? -14.108 -0.408 31.385 1.00 95.81 180 GLN A CA 1
ATOM 1452 C C . GLN A 1 180 ? -14.011 1.031 31.902 1.00 95.81 180 GLN A C 1
ATOM 1454 O O . GLN A 1 180 ? -13.450 1.261 32.977 1.00 95.81 180 GLN A O 1
ATOM 1459 N N . GLU A 1 181 ? -14.533 2.003 31.154 1.00 95.12 181 GLU A N 1
ATOM 1460 C CA . GLU A 1 181 ? -14.599 3.393 31.595 1.00 95.12 181 GLU A CA 1
ATOM 1461 C C . GLU A 1 181 ? -15.560 3.570 32.774 1.00 95.12 181 GLU A C 1
ATOM 1463 O O . GLU A 1 181 ? -15.186 4.235 33.746 1.00 95.12 181 GLU A O 1
ATOM 1468 N N . SER A 1 182 ? -16.740 2.937 32.749 1.00 93.50 182 SER A N 1
ATOM 1469 C CA . SER A 1 182 ? -17.676 2.980 33.880 1.00 93.50 182 SER A CA 1
ATOM 1470 C C . SER A 1 182 ? -17.070 2.376 35.147 1.00 93.50 182 SER A C 1
ATOM 1472 O O . SER A 1 182 ? -17.080 3.025 36.194 1.00 93.50 182 SER A O 1
ATOM 1474 N N . ASP A 1 183 ? -16.442 1.202 35.043 1.00 93.69 183 ASP A N 1
ATOM 1475 C CA . ASP A 1 183 ? -15.830 0.509 36.184 1.00 93.69 183 ASP A CA 1
ATOM 1476 C C . ASP A 1 183 ? -14.689 1.338 36.805 1.00 93.69 183 ASP A C 1
ATOM 1478 O O . ASP A 1 183 ? -14.559 1.444 38.031 1.00 93.69 183 ASP A O 1
ATOM 1482 N N . ARG A 1 184 ? -13.866 1.992 35.968 1.00 93.25 184 ARG A N 1
ATOM 1483 C CA . ARG A 1 184 ? -12.804 2.902 36.436 1.00 93.25 184 ARG A CA 1
ATOM 1484 C C . ARG A 1 184 ? -13.370 4.124 37.153 1.00 93.25 184 ARG A C 1
ATOM 1486 O O . ARG A 1 184 ? -12.803 4.544 38.162 1.00 93.25 184 ARG A O 1
ATOM 1493 N N . GLN A 1 185 ? -14.459 4.704 36.650 1.00 88.62 185 GLN A N 1
ATOM 1494 C CA . GLN A 1 185 ? -15.099 5.863 37.277 1.00 88.62 185 GLN A CA 1
ATOM 1495 C C . GLN A 1 185 ? -15.751 5.509 38.618 1.00 88.62 185 GLN A C 1
ATOM 1497 O O . GLN A 1 185 ? -15.688 6.312 39.551 1.00 88.62 185 GLN A O 1
ATOM 1502 N N . GLU A 1 186 ? -16.349 4.324 38.744 1.00 87.56 186 GLU A N 1
ATOM 1503 C CA . GLU A 1 186 ? -16.894 3.835 40.014 1.00 87.56 186 GLU A CA 1
ATOM 1504 C C . GLU A 1 186 ? -15.786 3.573 41.039 1.00 87.56 186 GLU A C 1
ATOM 1506 O O . GLU A 1 186 ? -15.869 4.059 42.170 1.00 87.56 186 GLU A O 1
ATOM 1511 N N . SER A 1 187 ? -14.695 2.914 40.634 1.00 84.62 187 SER A N 1
ATOM 1512 C CA . SER A 1 187 ? -13.541 2.687 41.513 1.00 84.62 187 SER A CA 1
ATOM 1513 C C . SER A 1 187 ? -12.868 3.988 41.969 1.00 84.62 187 SER A C 1
ATOM 1515 O O . SER A 1 187 ? -12.338 4.028 43.076 1.00 84.62 187 SER A O 1
ATOM 1517 N N . ALA A 1 188 ? -12.879 5.043 41.147 1.00 82.44 188 ALA A N 1
ATOM 1518 C CA . ALA A 1 188 ? -12.316 6.349 41.496 1.00 82.44 188 ALA A CA 1
ATOM 1519 C C . ALA A 1 188 ? -13.215 7.180 42.429 1.00 82.44 188 ALA A C 1
ATOM 1521 O O . ALA A 1 188 ? -12.712 8.050 43.131 1.00 82.44 188 ALA A O 1
ATOM 1522 N N . LYS A 1 189 ? -14.533 6.936 42.441 1.00 77.50 189 LYS A N 1
ATOM 1523 C CA . LYS A 1 189 ? -15.486 7.599 43.355 1.00 77.50 189 LYS A CA 1
ATOM 1524 C C . LYS A 1 189 ? -15.591 6.910 44.718 1.00 77.50 189 LYS A C 1
ATOM 1526 O O . LYS A 1 189 ? -16.064 7.529 45.666 1.00 77.50 189 LYS A O 1
ATOM 1531 N N . GLY A 1 190 ? -15.216 5.632 44.797 1.00 70.50 190 GLY A N 1
ATOM 1532 C CA . GLY A 1 190 ? -15.217 4.838 46.029 1.00 70.50 190 GLY A CA 1
ATOM 1533 C C . GLY A 1 190 ? -13.928 4.913 46.860 1.00 70.50 190 GLY A C 1
ATOM 1534 O O . GLY A 1 190 ? -13.890 4.307 47.931 1.00 70.50 190 GLY A O 1
ATOM 1535 N N . ALA A 1 191 ? -12.897 5.616 46.377 1.00 56.22 191 ALA A N 1
ATOM 1536 C CA . ALA A 1 191 ? -11.625 5.874 47.063 1.00 56.22 191 ALA A CA 1
ATOM 1537 C C . ALA A 1 191 ? -11.572 7.313 47.596 1.00 56.22 191 ALA A C 1
ATOM 1539 O O . ALA A 1 191 ? -11.000 7.504 48.693 1.00 56.22 191 ALA A O 1
#

Foldseek 3Di:
DDDDPPVVVVVVPPPDPDQDAAEFFAAEQDPPDPDDPVVSVVVLVVLLVVQLVQAFRSLHHPVLRCVQVVCVVPPDPVVCVVVVRSQFYWGFTAHNVSDTDIETAQDALQGGRNDFDDVPPPVVCQVPPPGVSRHHVRNHDPPGDTHDNVSSVVVVVVVVVVVVVVVVVVVVVVVVVVVVVVVVVVVVVVD

Secondary structure (DSSP, 8-state):
----SSHHHHHHT--PPPPP-EEEPPPB---SS---HHHHHHHHHHHHHHHHTT-TT--BSHHHHTHHHHHHHHS-HHHHHHTTGGGSEEEEEE-TT--EEEEEE-BTTTBTTTSPPPTT---HHHHH-SSTTTSTTTTPPTTPPPPPHHHHHHHHHHHHHHHHHHHHHHHHHHHHHHHHHHHHHHHHH--

Mean predicted aligned error: 8.79 Å

Solvent-accessible surface area (backbone atoms only — not comparable to full-atom values): 10963 Å² total; per-residue (Å²): 141,89,82,74,87,70,67,70,62,61,66,76,67,55,85,72,79,87,85,61,71,49,60,42,69,20,49,50,64,72,73,90,58,95,63,60,71,67,57,52,52,52,48,48,51,50,35,53,48,45,16,64,76,57,37,22,46,37,32,45,36,64,71,39,10,40,40,20,54,52,43,73,73,67,54,57,69,67,62,39,55,76,66,44,38,65,49,25,38,31,25,7,19,16,40,81,84,70,51,62,42,72,28,80,39,75,38,90,42,37,30,52,58,67,53,62,75,57,89,83,62,70,59,70,68,44,83,64,42,91,49,70,57,58,20,71,79,49,71,54,67,86,88,70,72,87,38,47,70,68,36,36,52,52,43,52,55,49,50,55,49,54,50,52,55,51,50,52,51,49,54,55,49,50,56,51,51,54,52,53,52,51,53,52,52,52,58,63,73,77,109

InterPro domains:
  IPR051593 Ergosterol Biosynthesis ERG27 Subfamily [PTHR43647] (15-181)

Radius of gyration: 23.37 Å; Cα contacts (8 Å, |Δi|>4): 227; chains: 1; bounding box: 70×51×74 Å

Sequence (191 aa):
MGRDDRDGDDEKNRVQPPRVYLSHPGIVASTLFPVPWFLFWAYELALAFSRWLGSPWHTVDGYSGAKAAVWLALEPQDALDDARAHRVKWGSSSDRHRRAHVKKTEVEGWGWEGRVQVVGAHDDDDDISPHQVLRKSTGRKHGVVDVTAEDIVRFEELGAACWRDMEELRATWEDILDRQESDRQESAKGA

=== Feature glossary ===
Key to the feature types in this record:

— What the protein is —

Primary structure: the covalent order of the twenty standard amino acids along the backbone. Two proteins with the same sequence will (almost always) fold to the same structure; two with 30% identity often share a fold but not the details.

Database cross-references. InterPro integrates a dozen domain/family signature databases into unified entries with residue-range hits. GO terms attach function/process/location labels with evidence codes. CATH codes position the fold in a four-level structural taxonomy. Organism is the NCBI-taxonomy species name.

— Where its atoms are —

The mmCIF block holds the 3D Cartesian coordinates of each backbone atom (N, Cα, C, O) in ångströms. mmCIF is the PDB's canonical archive format — a tagged-loop text representation of the atomic model.

Six rendered views show the 3D structure from the faces of a cube — i.e. along ±x, ±y, ±z. Rendering representation is drawn randomly per protein from cartoon (secondary-structure ribbons), sticks (backbone bonds), or molecular surface; coloring is either N→C rainbow (blue at the N-terminus through red at the C-terminus) or one color per chain.

— Local backbone conformation —

DSSP 8-state secondary structure assigns each residue one of H (α-helix), G (3₁₀-helix), I (π-helix), E (extended β-strand), B (isolated β-bridge), T (hydrogen-bonded turn), S (bend), or '-' (coil). The assignment is computed from backbone hydrogen-bond geometry via the Kabsch–Sander algorithm.

P-SEA three-state annotation labels each residue as helix, strand, or coil based purely on the geometry of the Cα trace. It serves as a fallback when the full backbone (and thus DSSP) is unavailable.

The φ/ψ torsion pair specifies the backbone conformation at each residue. φ rotates about the N–Cα bond, ψ about the Cα–C bond. Steric clashes forbid most of the (φ, ψ) plane — the allowed regions (α-helix basin, β-sheet basin, left-handed helix) are the Ramachandran-allowed regions.

— Global shape and packing —

The geometric summary reports three shape descriptors. Rg (radius of gyration) measures how spread out the Cα atoms are about their centre of mass; compact globular proteins have small Rg, elongated or unfolded ones large. Cα contacts (<8 Å, |i−j|>4) count long-range residue pairs in spatial proximity — high for tightly packed folds, near zero for rods or random coil. The bounding-box extents give the protein's footprint along x, y, z in Å.

Accessible surface area quantifies burial. A residue with SASA near zero is packed into the hydrophobic core; one with SASA >100 Å² sits on the surface. Computed here via the Shrake–Rupley numerical algorithm with a 1.4 Å probe.

Plot images: a contact map (which residues are close in 3D, as an N×N binary image), a Ramachandran scatter (backbone torsion angles, revealing secondary-structure composition at a glance), and — for AlphaFold structures — a PAE heatmap (pairwise prediction confidence).

— Structural neighborhood —

The Foldseek 3Di string encodes local tertiary geometry as a 20-letter alphabet — one character per residue — derived from the relative positions of nearby Cα atoms. Unlike the amino-acid sequence, 3Di is a direct function of the 3D structure, so two proteins with the same fold have similar 3Di strings even at low sequence identity.

Nearest PDB neighbors are the top structural matches found by Foldseek when searching this structure against the entire Protein Data Bank. Each hit reports a TM-score (0 to 1; >0.5 almost always implies the same fold) and an E-value. These are *structural* homologs — they may share no detectable sequence similarity.

— Confidence and disorder —

For AlphaFold models, the B-factor field carries pLDDT — the model's own estimate of local accuracy on a 0–100 scale. Regions with pLDDT<50 should be treated as essentially unmodeled; they often correspond to intrinsically disordered segments.

B-factor (Debye–Waller factor) reflects atomic displacement in the crystal lattice. It is an experimental observable (units Å²), not a prediction; low values mean the atom is pinned down, high values mean it moves or is heterogeneous across the crystal.

Predicted aligned error is AlphaFold's pairwise confidence. Unlike pLDDT (per-residue), PAE is per-residue-pair and captures whether two parts of the structure are correctly placed relative to each other. Units are ångströms of expected positional error.